Protein AF-A0A2N2M4U8-F1 (afdb_monomer_lite)

Structure (mmCIF, N/CA/C/O backbone):
data_AF-A0A2N2M4U8-F1
#
_entry.id   AF-A0A2N2M4U8-F1
#
loop_
_atom_site.group_PDB
_atom_site.id
_atom_site.type_symbol
_atom_site.label_atom_id
_atom_site.label_alt_id
_atom_site.label_comp_id
_atom_site.label_asym_id
_atom_site.label_entity_id
_atom_site.label_seq_id
_atom_site.pdbx_PDB_ins_code
_atom_site.Cartn_x
_atom_site.Cartn_y
_atom_site.Cartn_z
_atom_site.occupancy
_atom_site.B_iso_or_equiv
_atom_site.auth_seq_id
_atom_site.auth_comp_id
_atom_site.auth_asym_id
_atom_site.auth_atom_id
_atom_site.pdbx_PDB_model_num
ATOM 1 N N . MET A 1 1 ? 14.505 -8.638 -19.454 1.00 68.81 1 MET A N 1
ATOM 2 C CA . MET A 1 1 ? 15.747 -7.928 -19.877 1.00 68.81 1 MET A CA 1
ATOM 3 C C . MET A 1 1 ? 16.720 -8.904 -20.524 1.00 68.81 1 MET A C 1
ATOM 5 O O . MET A 1 1 ? 17.143 -8.667 -21.651 1.00 68.81 1 MET A O 1
ATOM 9 N N . ALA A 1 2 ? 17.065 -9.995 -19.831 1.00 63.47 2 ALA A N 1
ATOM 10 C CA . ALA A 1 2 ? 18.007 -11.000 -20.321 1.00 63.47 2 ALA A CA 1
ATOM 11 C C . ALA A 1 2 ? 17.565 -11.622 -21.657 1.00 63.47 2 ALA A C 1
ATOM 13 O O . ALA A 1 2 ? 18.385 -11.824 -22.544 1.00 63.47 2 ALA A O 1
ATOM 14 N N . GLU A 1 3 ? 16.266 -11.839 -21.835 1.00 70.75 3 GLU A N 1
ATOM 15 C CA . GLU A 1 3 ? 15.653 -12.439 -23.020 1.00 70.75 3 GLU A CA 1
ATOM 16 C C . GLU A 1 3 ? 15.778 -11.541 -24.259 1.00 70.75 3 GLU A C 1
ATOM 18 O O . GLU A 1 3 ? 16.061 -12.028 -25.350 1.00 70.75 3 GLU A O 1
ATOM 23 N N . THR A 1 4 ? 15.628 -10.222 -24.099 1.00 71.38 4 THR A N 1
ATOM 24 C CA . THR A 1 4 ? 15.749 -9.241 -25.192 1.00 71.38 4 THR A CA 1
ATOM 25 C C . THR A 1 4 ? 17.202 -9.065 -25.630 1.00 71.38 4 THR A C 1
ATOM 27 O O . THR A 1 4 ? 17.489 -9.072 -26.825 1.00 71.38 4 THR A O 1
ATOM 30 N N . ILE A 1 5 ? 18.133 -8.975 -24.673 1.00 74.06 5 ILE A N 1
ATOM 31 C CA . ILE A 1 5 ? 19.576 -8.934 -24.962 1.00 74.06 5 ILE A CA 1
ATOM 32 C C . ILE A 1 5 ? 20.006 -10.237 -25.647 1.00 74.06 5 ILE A C 1
ATOM 34 O O . ILE A 1 5 ? 20.725 -10.217 -26.646 1.00 74.06 5 ILE A O 1
ATOM 38 N N . TYR A 1 6 ? 19.514 -11.378 -25.164 1.00 66.06 6 TYR A N 1
ATOM 39 C CA . TYR A 1 6 ? 19.781 -12.678 -25.768 1.00 66.06 6 TYR A CA 1
ATOM 40 C C . TYR A 1 6 ? 19.227 -12.784 -27.196 1.00 66.06 6 TYR A C 1
ATOM 42 O O . TYR A 1 6 ? 19.934 -13.255 -28.086 1.00 66.06 6 TYR A O 1
ATOM 50 N N . ALA A 1 7 ? 18.017 -12.282 -27.454 1.00 67.69 7 ALA A N 1
ATOM 51 C CA . ALA A 1 7 ? 17.446 -12.226 -28.798 1.00 67.69 7 ALA A CA 1
ATOM 52 C C . ALA A 1 7 ? 18.305 -11.383 -29.760 1.00 67.69 7 ALA A C 1
ATOM 54 O O . ALA A 1 7 ? 18.603 -11.845 -30.860 1.00 67.69 7 ALA A O 1
ATOM 55 N N . LEU A 1 8 ? 18.788 -10.206 -29.339 1.00 70.69 8 LEU A N 1
ATOM 56 C CA . LEU A 1 8 ? 19.695 -9.368 -30.143 1.00 70.69 8 LEU A CA 1
ATOM 57 C C . LEU A 1 8 ? 21.024 -10.081 -30.451 1.00 70.69 8 LEU A C 1
ATOM 59 O O . LEU A 1 8 ? 21.507 -10.042 -31.586 1.00 70.69 8 LEU A O 1
ATOM 63 N N . ILE A 1 9 ? 21.583 -10.805 -29.474 1.00 69.31 9 ILE A N 1
ATOM 64 C CA . ILE A 1 9 ? 22.780 -11.639 -29.664 1.00 69.31 9 ILE A CA 1
ATOM 65 C C . ILE A 1 9 ? 22.515 -12.759 -30.682 1.00 69.31 9 ILE A C 1
ATOM 67 O O . ILE A 1 9 ? 23.351 -13.013 -31.555 1.00 69.31 9 ILE A O 1
ATOM 71 N N . LEU A 1 10 ? 21.360 -13.426 -30.600 1.00 66.88 10 LEU A N 1
ATOM 72 C CA . LEU A 1 10 ? 20.977 -14.495 -31.525 1.00 66.88 10 LEU A CA 1
ATOM 73 C C . LEU A 1 10 ? 20.722 -13.984 -32.946 1.00 66.88 10 LEU A C 1
ATOM 75 O O . LEU A 1 10 ? 21.123 -14.657 -33.896 1.00 66.88 10 LEU A O 1
ATOM 79 N N . MET A 1 11 ? 20.116 -12.805 -33.098 1.00 71.44 11 MET A N 1
ATOM 80 C CA . MET A 1 11 ? 19.903 -12.154 -34.394 1.00 71.44 11 MET A CA 1
ATOM 81 C C . MET A 1 11 ? 21.235 -11.809 -35.064 1.00 71.44 11 MET A C 1
ATOM 83 O O . MET A 1 11 ? 21.447 -12.166 -36.223 1.00 71.44 11 MET A O 1
ATOM 87 N N . ARG A 1 12 ? 22.184 -11.227 -34.315 1.00 72.88 12 ARG A N 1
ATOM 88 C CA . ARG A 1 12 ? 23.552 -10.984 -34.801 1.00 72.88 12 ARG A CA 1
ATOM 89 C C . ARG A 1 12 ? 24.241 -12.286 -35.228 1.00 72.88 12 ARG A C 1
ATOM 91 O O . ARG A 1 12 ? 24.867 -12.339 -36.284 1.00 72.88 12 ARG A O 1
ATOM 98 N N . ARG A 1 13 ? 24.094 -13.358 -34.438 1.00 63.53 13 ARG A N 1
ATOM 99 C CA . ARG A 1 13 ? 24.640 -14.691 -34.755 1.00 63.53 13 ARG A CA 1
ATOM 100 C C . ARG A 1 13 ? 24.009 -15.301 -36.012 1.00 63.53 13 ARG A C 1
ATOM 102 O O . ARG A 1 13 ? 24.722 -15.922 -36.791 1.00 63.53 13 ARG A O 1
ATOM 109 N N . HIS A 1 14 ? 22.703 -15.134 -36.217 1.00 67.50 14 HIS A N 1
ATOM 110 C CA . HIS A 1 14 ? 22.001 -15.649 -37.398 1.00 67.50 14 HIS A CA 1
ATOM 111 C C . HIS A 1 14 ? 22.446 -14.954 -38.683 1.00 67.50 14 HIS A C 1
ATOM 113 O O . HIS A 1 14 ? 22.693 -15.634 -39.673 1.00 67.50 14 HIS A O 1
ATOM 119 N N . ILE A 1 15 ? 22.624 -13.631 -38.650 1.00 66.25 15 ILE A N 1
ATOM 120 C CA . ILE A 1 15 ? 23.156 -12.872 -39.792 1.00 66.25 15 ILE A CA 1
ATOM 121 C C . ILE A 1 15 ? 24.558 -13.377 -40.168 1.00 66.25 15 ILE A C 1
ATOM 123 O O . ILE A 1 15 ? 24.870 -13.517 -41.346 1.00 66.25 15 ILE A O 1
ATOM 127 N N . TRP A 1 16 ? 25.381 -13.734 -39.178 1.00 59.97 16 TRP A N 1
ATOM 128 C CA . TRP A 1 16 ? 26.736 -14.248 -39.404 1.00 59.97 16 TRP A CA 1
ATOM 129 C C . TRP A 1 16 ? 26.791 -15.688 -39.952 1.00 59.97 16 TRP A C 1
ATOM 131 O O . TRP A 1 16 ? 27.705 -16.044 -40.696 1.00 59.97 16 TRP A O 1
ATOM 141 N N . LEU A 1 17 ? 25.822 -16.532 -39.584 1.00 60.50 17 LEU A N 1
ATOM 142 C CA . LEU A 1 17 ? 25.723 -17.922 -40.051 1.00 60.50 17 LEU A CA 1
ATOM 143 C C . LEU A 1 17 ? 25.016 -18.057 -41.408 1.00 60.50 17 LEU A C 1
ATOM 145 O O . LEU A 1 17 ? 24.904 -19.165 -41.931 1.00 60.50 17 LEU A O 1
ATOM 149 N N . TYR A 1 18 ? 24.531 -16.955 -41.979 1.00 66.62 18 TYR A N 1
ATOM 150 C CA . TYR A 1 18 ? 23.855 -16.969 -43.265 1.00 66.62 18 TYR A CA 1
ATOM 151 C C . TYR A 1 18 ? 24.861 -17.237 -44.397 1.00 66.62 18 TYR A C 1
ATOM 153 O O . TYR A 1 18 ? 25.817 -16.486 -44.592 1.00 66.62 18 TYR A O 1
ATOM 161 N N . ALA A 1 19 ? 24.655 -18.332 -45.134 1.00 50.38 19 ALA A N 1
ATOM 162 C CA . ALA A 1 19 ? 25.636 -18.885 -46.072 1.00 50.38 19 ALA A CA 1
ATOM 163 C C . ALA A 1 19 ? 26.060 -17.900 -47.179 1.00 50.38 19 ALA A C 1
ATOM 165 O O . ALA A 1 19 ? 27.235 -17.847 -47.537 1.00 50.38 19 ALA A O 1
ATOM 166 N N . GLU A 1 20 ? 25.141 -17.065 -47.672 1.00 57.03 20 GLU A N 1
ATOM 167 C CA . GLU A 1 20 ? 25.448 -16.051 -48.691 1.00 57.03 20 GLU A CA 1
ATOM 168 C C . GLU A 1 20 ? 26.346 -14.933 -48.147 1.00 57.03 20 GLU A C 1
ATOM 170 O O . GLU A 1 20 ? 27.158 -14.397 -48.892 1.00 57.03 20 GLU A O 1
ATOM 175 N N . PHE A 1 21 ? 26.276 -14.633 -46.844 1.00 59.78 21 PHE A N 1
ATOM 176 C CA . PHE A 1 21 ? 27.138 -13.643 -46.192 1.00 59.78 21 PHE A CA 1
ATOM 177 C C . PHE A 1 21 ? 28.582 -14.148 -46.067 1.00 59.78 21 PHE A C 1
ATOM 179 O O . PHE A 1 21 ? 29.531 -13.377 -46.191 1.00 59.78 21 PHE A O 1
ATOM 186 N N . GLN A 1 22 ? 28.763 -15.459 -45.872 1.00 58.88 22 GLN A N 1
ATOM 187 C CA . GLN A 1 22 ? 30.089 -16.081 -45.794 1.00 58.88 22 GLN A CA 1
ATOM 188 C C . GLN A 1 22 ? 30.787 -16.153 -47.159 1.00 58.88 22 GLN A C 1
ATOM 190 O O . GLN A 1 22 ? 32.010 -16.037 -47.228 1.00 58.88 22 GLN A O 1
ATOM 195 N N . LEU A 1 23 ? 30.021 -16.269 -48.250 1.00 62.94 23 LEU A N 1
ATOM 196 C CA . LEU A 1 23 ? 30.549 -16.287 -49.618 1.00 62.94 23 LEU A CA 1
ATOM 197 C C . LEU A 1 23 ? 31.170 -14.942 -50.038 1.00 62.94 23 LEU A C 1
ATOM 199 O O . LEU A 1 23 ? 32.120 -14.944 -50.818 1.00 62.94 23 LEU A O 1
ATOM 203 N N . ILE A 1 24 ? 30.724 -13.811 -49.474 1.00 62.75 24 ILE A N 1
ATOM 204 C CA . ILE A 1 24 ? 31.254 -12.459 -49.771 1.00 62.75 24 ILE A CA 1
ATOM 205 C C . ILE A 1 24 ? 32.747 -12.338 -49.406 1.00 62.75 24 ILE A C 1
ATOM 207 O O . ILE A 1 24 ? 33.488 -11.572 -50.014 1.00 62.75 24 ILE A O 1
ATOM 211 N N . PHE A 1 25 ? 33.232 -13.140 -48.455 1.00 60.25 25 PHE A N 1
ATOM 212 C CA . PHE A 1 25 ? 34.632 -13.111 -48.016 1.00 60.25 25 PHE A CA 1
ATOM 213 C C . PHE A 1 25 ? 35.589 -13.936 -48.892 1.00 60.25 25 PHE A C 1
ATOM 215 O O . PHE A 1 25 ? 36.784 -13.983 -48.601 1.00 60.25 25 PHE A O 1
ATOM 222 N N . SER A 1 26 ? 35.093 -14.590 -49.948 1.00 65.94 26 SER A N 1
ATOM 223 C CA . SER A 1 26 ? 35.896 -15.454 -50.829 1.00 65.94 26 SER A CA 1
ATOM 224 C C . SER A 1 26 ? 36.568 -14.717 -52.002 1.00 65.94 26 SER A C 1
ATOM 226 O O . SER A 1 26 ? 37.462 -15.277 -52.634 1.00 65.94 26 SER A O 1
ATOM 228 N N . SER A 1 27 ? 36.184 -13.462 -52.271 1.00 65.94 27 SER A N 1
ATOM 229 C CA . SER A 1 27 ? 36.712 -12.597 -53.339 1.00 65.94 27 SER A CA 1
ATOM 230 C C . SER A 1 27 ? 37.511 -11.420 -52.751 1.00 65.94 27 SER A C 1
ATOM 232 O O . SER A 1 27 ? 37.135 -10.829 -51.739 1.00 65.94 27 SER A O 1
ATOM 234 N N . GLU A 1 28 ? 38.643 -11.068 -53.369 1.00 57.34 28 GLU A N 1
ATOM 235 C CA . GLU A 1 28 ? 39.592 -10.078 -52.829 1.00 57.34 28 GLU A CA 1
ATOM 236 C C . GLU A 1 28 ? 39.129 -8.618 -53.001 1.00 57.34 28 GLU A C 1
ATOM 238 O O . GLU A 1 28 ? 39.462 -7.768 -52.173 1.00 57.34 28 GLU A O 1
ATOM 243 N N . ILE A 1 29 ? 38.302 -8.343 -54.020 1.00 58.47 29 ILE A N 1
ATOM 244 C CA . ILE A 1 29 ? 37.671 -7.034 -54.272 1.00 58.47 29 ILE A CA 1
ATOM 245 C C . ILE A 1 29 ? 36.527 -6.784 -53.274 1.00 58.47 29 ILE A C 1
ATOM 247 O O . ILE A 1 29 ? 36.380 -5.671 -52.769 1.00 58.47 29 ILE A O 1
ATOM 251 N N . ASP A 1 30 ? 35.776 -7.829 -52.916 1.00 63.72 30 ASP A N 1
ATOM 252 C CA . ASP A 1 30 ? 34.619 -7.727 -52.018 1.00 63.72 30 ASP A CA 1
ATOM 253 C C . ASP A 1 30 ? 35.008 -7.745 -50.534 1.00 63.72 30 ASP A C 1
ATOM 255 O O . ASP A 1 30 ? 34.253 -7.276 -49.683 1.00 63.72 30 ASP A O 1
ATOM 259 N N . ARG A 1 31 ? 36.218 -8.214 -50.197 1.00 64.50 31 ARG A N 1
ATOM 260 C CA . ARG A 1 31 ? 36.670 -8.387 -48.808 1.00 64.50 31 ARG A CA 1
ATOM 261 C C . ARG A 1 31 ? 36.653 -7.093 -47.991 1.00 64.50 31 ARG A C 1
ATOM 263 O O . ARG A 1 31 ? 36.218 -7.111 -46.843 1.00 64.50 31 ARG A O 1
ATOM 270 N N . GLN A 1 32 ? 37.106 -5.968 -48.547 1.00 68.56 32 GLN A N 1
ATOM 271 C CA . GLN A 1 32 ? 37.147 -4.701 -47.800 1.00 68.56 32 GLN A CA 1
ATOM 272 C C . GLN A 1 32 ? 35.738 -4.140 -47.553 1.00 68.56 32 GLN A C 1
ATOM 274 O O . GLN A 1 32 ? 35.446 -3.649 -46.463 1.00 68.56 32 GLN A O 1
ATOM 279 N N . GLN A 1 33 ? 34.850 -4.259 -48.541 1.00 68.50 33 GLN A N 1
ATOM 280 C CA . GLN A 1 33 ? 33.451 -3.847 -48.433 1.00 68.50 33 GLN A CA 1
ATOM 281 C C . GLN A 1 33 ? 32.656 -4.775 -47.498 1.00 68.50 33 GLN A C 1
ATOM 283 O O . GLN A 1 33 ? 31.811 -4.309 -46.731 1.00 68.50 33 GLN A O 1
ATOM 288 N N . ALA A 1 34 ? 32.974 -6.071 -47.496 1.00 65.69 34 ALA A N 1
ATOM 289 C CA . ALA A 1 34 ? 32.433 -7.053 -46.564 1.00 65.69 34 ALA A CA 1
ATOM 290 C C . ALA A 1 34 ? 32.861 -6.759 -45.121 1.00 65.69 34 ALA A C 1
ATOM 292 O O . ALA A 1 34 ? 32.031 -6.812 -44.216 1.00 65.69 34 ALA A O 1
ATOM 293 N N . LEU A 1 35 ? 34.127 -6.385 -44.903 1.00 65.44 35 LEU A N 1
ATOM 294 C CA . LEU A 1 35 ? 34.634 -5.973 -43.590 1.00 65.44 35 LEU A CA 1
ATOM 295 C C . LEU A 1 35 ? 33.985 -4.670 -43.097 1.00 65.44 35 LEU A C 1
ATOM 297 O O . LEU A 1 35 ? 33.615 -4.591 -41.928 1.00 65.44 35 LEU A O 1
ATOM 301 N N . ASP A 1 36 ? 33.796 -3.668 -43.962 1.00 68.19 36 ASP A N 1
ATOM 302 C CA . ASP A 1 36 ? 33.080 -2.432 -43.597 1.00 68.19 36 ASP A CA 1
ATOM 303 C C . ASP A 1 36 ? 31.613 -2.721 -43.238 1.00 68.19 36 ASP A C 1
ATOM 305 O O . ASP A 1 36 ? 31.117 -2.301 -42.192 1.00 68.19 36 ASP A O 1
ATOM 309 N N . THR A 1 37 ? 30.930 -3.532 -44.047 1.00 68.19 37 THR A N 1
ATOM 310 C CA . THR A 1 37 ? 29.541 -3.950 -43.791 1.00 68.19 37 THR A CA 1
ATOM 311 C C . THR A 1 37 ? 29.422 -4.754 -42.493 1.00 68.19 37 THR A C 1
ATOM 313 O O . THR A 1 37 ? 28.491 -4.543 -41.709 1.00 68.19 37 THR A O 1
ATOM 316 N N . LEU A 1 38 ? 30.387 -5.637 -42.220 1.00 64.69 38 LEU A N 1
ATOM 317 C CA . LEU A 1 38 ? 30.474 -6.402 -40.979 1.00 64.69 38 LEU A CA 1
ATOM 318 C C . LEU A 1 38 ? 30.632 -5.476 -39.770 1.00 64.69 38 LEU A C 1
ATOM 320 O O . LEU A 1 38 ? 29.865 -5.590 -38.815 1.00 64.69 38 LEU A O 1
ATOM 324 N N . ASN A 1 39 ? 31.573 -4.533 -39.826 1.00 64.25 39 ASN A N 1
ATOM 325 C CA . ASN A 1 39 ? 31.811 -3.581 -38.743 1.00 64.25 39 ASN A CA 1
ATOM 326 C C . ASN A 1 39 ? 30.578 -2.709 -38.470 1.00 64.25 39 ASN A C 1
ATOM 328 O O . ASN A 1 39 ? 30.199 -2.534 -37.313 1.00 64.25 39 ASN A O 1
ATOM 332 N N . ARG A 1 40 ? 29.895 -2.227 -39.517 1.00 69.56 40 ARG A N 1
ATOM 333 C CA . ARG A 1 40 ? 28.643 -1.461 -39.379 1.00 69.56 40 ARG A CA 1
ATOM 334 C C . ARG A 1 40 ? 27.520 -2.288 -38.760 1.00 69.56 40 ARG A C 1
ATOM 336 O O . ARG A 1 40 ? 26.765 -1.774 -37.941 1.00 69.56 40 ARG A O 1
ATOM 343 N N . THR A 1 41 ? 27.424 -3.567 -39.121 1.00 68.62 41 THR A N 1
ATOM 344 C CA . THR A 1 41 ? 26.413 -4.477 -38.566 1.00 68.62 41 THR A CA 1
ATOM 345 C C . THR A 1 41 ? 26.687 -4.766 -37.093 1.00 68.62 41 THR A C 1
ATOM 347 O O . THR A 1 41 ? 25.773 -4.678 -36.281 1.00 68.62 41 THR A O 1
ATOM 350 N N . ILE A 1 42 ? 27.938 -5.056 -36.720 1.00 66.12 42 ILE A N 1
ATOM 351 C CA . ILE A 1 42 ? 28.329 -5.243 -35.314 1.00 66.12 42 ILE A CA 1
ATOM 352 C C . ILE A 1 42 ? 27.967 -3.997 -34.503 1.00 66.12 42 ILE A C 1
ATOM 354 O O . ILE A 1 42 ? 27.263 -4.108 -33.501 1.00 66.12 42 ILE A O 1
ATOM 358 N N . LEU A 1 43 ? 28.352 -2.820 -35.002 1.00 65.50 43 LEU A N 1
ATOM 359 C CA . LEU A 1 43 ? 28.085 -1.546 -34.347 1.00 65.50 43 LEU A CA 1
ATOM 360 C C . LEU A 1 43 ? 26.579 -1.273 -34.177 1.00 65.50 43 LEU A C 1
ATOM 362 O O . LEU A 1 43 ? 26.159 -0.809 -33.122 1.00 65.50 43 LEU A O 1
ATOM 366 N N . LEU A 1 44 ? 25.751 -1.608 -35.174 1.00 69.12 44 LEU A N 1
ATOM 367 C CA . LEU A 1 44 ? 24.292 -1.481 -35.090 1.00 69.12 44 LEU A CA 1
ATOM 368 C C . LEU A 1 44 ? 23.702 -2.325 -33.948 1.00 69.12 44 LEU A C 1
ATOM 370 O O . LEU A 1 44 ? 22.858 -1.840 -33.198 1.00 69.12 44 LEU A O 1
ATOM 374 N N . PHE A 1 45 ? 24.139 -3.578 -33.800 1.00 69.31 45 PHE A N 1
ATOM 375 C CA . PHE A 1 45 ? 23.662 -4.456 -32.725 1.00 69.31 45 PHE A CA 1
ATOM 376 C C . PHE A 1 45 ? 24.211 -4.058 -31.351 1.00 69.31 45 PHE A C 1
ATOM 378 O O . PHE A 1 45 ? 23.505 -4.206 -30.348 1.00 69.31 45 PHE A O 1
ATOM 385 N N . ASP A 1 46 ? 25.435 -3.536 -31.294 1.00 65.94 46 ASP A N 1
ATOM 386 C CA . ASP A 1 46 ? 26.019 -3.014 -30.059 1.00 65.94 46 ASP A CA 1
ATOM 387 C C . ASP A 1 46 ? 25.259 -1.758 -29.589 1.00 65.94 46 ASP A C 1
ATOM 389 O O . ASP A 1 46 ? 24.899 -1.674 -28.412 1.00 65.94 46 ASP A O 1
ATOM 393 N N . TYR A 1 47 ? 24.892 -0.848 -30.505 1.00 72.12 47 TYR A N 1
ATOM 394 C CA . TYR A 1 47 ? 24.009 0.284 -30.197 1.00 72.12 47 TYR A CA 1
ATOM 395 C C . TYR A 1 47 ? 22.603 -0.158 -29.802 1.00 72.12 47 TYR A C 1
ATOM 397 O O . TYR A 1 47 ? 22.101 0.291 -28.778 1.00 72.12 47 TYR A O 1
ATOM 405 N N . ALA A 1 48 ? 21.990 -1.096 -30.528 1.00 70.25 48 ALA A N 1
ATOM 406 C CA . ALA A 1 48 ? 20.672 -1.613 -30.162 1.00 70.25 48 ALA A CA 1
ATOM 407 C C . ALA A 1 48 ? 20.669 -2.235 -28.754 1.00 70.25 48 ALA A C 1
ATOM 409 O O . ALA A 1 48 ? 19.725 -2.047 -27.990 1.00 70.25 48 ALA A O 1
ATOM 410 N N . THR A 1 49 ? 21.739 -2.944 -28.379 1.00 67.69 49 THR A N 1
ATOM 411 C CA . THR A 1 49 ? 21.888 -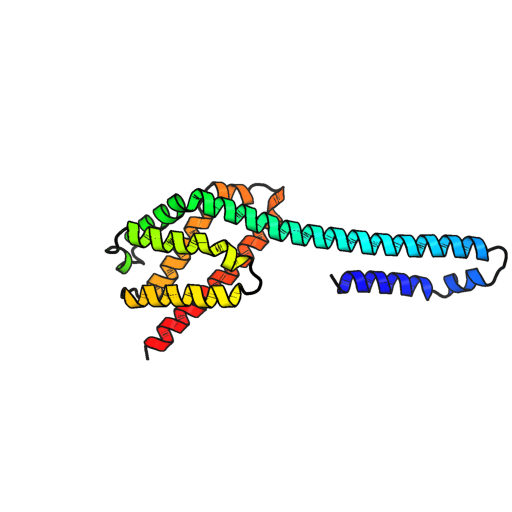3.515 -27.033 1.00 67.69 49 T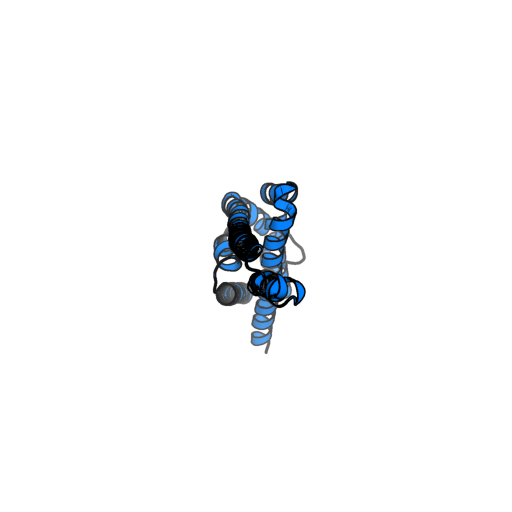HR A CA 1
ATOM 412 C C . THR A 1 49 ? 22.034 -2.419 -25.977 1.00 67.69 49 THR A C 1
ATOM 414 O O . THR A 1 49 ? 21.398 -2.496 -24.922 1.00 67.69 49 THR A O 1
ATOM 417 N N . TYR A 1 50 ? 22.841 -1.393 -26.254 1.00 72.44 50 TYR A N 1
ATOM 418 C CA . TYR A 1 50 ? 23.019 -0.233 -25.381 1.00 72.44 50 TYR A CA 1
ATOM 419 C C . TYR A 1 50 ? 21.707 0.540 -25.180 1.00 72.44 50 TYR A C 1
ATOM 421 O O . TYR A 1 50 ? 21.297 0.760 -24.040 1.00 72.44 50 TYR A O 1
ATOM 429 N N . ASP A 1 51 ? 21.005 0.869 -26.262 1.00 76.25 51 ASP A N 1
ATOM 430 C CA . ASP A 1 51 ? 19.759 1.638 -26.238 1.00 76.25 51 ASP A CA 1
ATOM 431 C C . ASP A 1 51 ? 18.634 0.877 -25.533 1.00 76.25 51 ASP A C 1
ATOM 433 O O . ASP A 1 51 ? 17.960 1.437 -24.670 1.00 76.25 51 ASP A O 1
ATOM 437 N N . VAL A 1 52 ? 18.471 -0.421 -25.812 1.00 73.69 52 VAL A N 1
ATOM 438 C CA . VAL A 1 52 ? 17.484 -1.266 -25.116 1.00 73.69 52 VAL A CA 1
ATOM 439 C C . VAL A 1 52 ? 17.807 -1.383 -23.627 1.00 73.69 52 VAL A C 1
ATOM 441 O O . VAL A 1 52 ? 16.900 -1.341 -22.795 1.00 73.69 52 VAL A O 1
ATOM 444 N N . THR A 1 53 ? 19.086 -1.509 -23.265 1.00 73.50 53 THR A N 1
ATOM 445 C CA . THR A 1 53 ? 19.504 -1.565 -21.856 1.00 73.50 53 THR A CA 1
ATOM 446 C C . THR A 1 53 ? 19.213 -0.243 -21.148 1.00 73.50 53 THR A C 1
ATOM 448 O O . THR A 1 53 ? 18.658 -0.252 -20.049 1.00 73.50 53 THR A O 1
ATOM 451 N N . ASN A 1 54 ? 19.529 0.885 -21.785 1.00 73.00 54 ASN A N 1
ATOM 452 C CA . ASN A 1 54 ? 19.248 2.214 -21.254 1.00 73.00 54 ASN A CA 1
ATOM 453 C C . ASN A 1 54 ? 17.752 2.466 -21.108 1.00 73.00 54 ASN A C 1
ATOM 455 O O . ASN A 1 54 ? 17.327 2.944 -20.060 1.00 73.00 54 ASN A O 1
ATOM 459 N N . GLU A 1 55 ? 16.950 2.117 -22.113 1.00 74.25 55 GLU A N 1
ATOM 460 C CA . GLU A 1 55 ? 15.505 2.313 -22.054 1.00 74.25 55 GLU A CA 1
ATOM 461 C C . GLU A 1 55 ? 14.879 1.425 -20.982 1.00 74.25 55 GLU A C 1
ATOM 463 O O . GLU A 1 55 ? 14.066 1.893 -20.195 1.00 74.25 55 GLU A O 1
ATOM 468 N N . TYR A 1 56 ? 15.320 0.174 -20.844 1.00 75.94 56 TYR A N 1
ATOM 469 C CA . TYR A 1 56 ? 14.842 -0.692 -19.770 1.00 75.94 56 TYR A CA 1
ATOM 470 C C . TYR A 1 56 ? 15.222 -0.158 -18.379 1.00 75.94 56 TYR A C 1
ATOM 472 O O . TYR A 1 56 ? 14.399 -0.150 -17.465 1.00 75.94 56 TYR A O 1
ATOM 480 N N . GLN A 1 57 ? 16.452 0.337 -18.205 1.00 70.19 57 GLN A N 1
ATOM 481 C CA . GLN A 1 57 ? 16.864 1.000 -16.964 1.00 70.19 57 GLN A CA 1
ATOM 482 C C . GLN A 1 57 ? 16.068 2.283 -16.707 1.00 70.19 57 GLN A C 1
ATOM 484 O O . GLN A 1 57 ? 15.731 2.571 -15.558 1.00 70.19 57 GLN A O 1
ATOM 489 N N . ARG A 1 58 ? 15.753 3.049 -17.756 1.00 73.88 58 ARG A N 1
ATOM 490 C CA . ARG A 1 58 ? 14.903 4.239 -17.682 1.00 73.88 58 ARG A CA 1
ATOM 491 C C . ARG A 1 58 ? 13.498 3.864 -17.230 1.00 73.88 58 ARG A C 1
ATOM 493 O O . ARG A 1 58 ? 12.996 4.492 -16.307 1.00 73.88 58 ARG A O 1
ATOM 500 N N . LEU A 1 59 ? 12.903 2.824 -17.811 1.00 67.44 59 LEU A N 1
ATOM 501 C CA . LEU A 1 59 ? 11.576 2.323 -17.453 1.00 67.44 59 LEU A CA 1
ATOM 502 C C . LEU A 1 59 ? 11.523 1.828 -16.002 1.00 67.44 59 LEU A C 1
ATOM 504 O O . LEU A 1 59 ? 10.604 2.203 -15.286 1.00 67.44 59 LEU A O 1
ATOM 508 N N . ILE A 1 60 ? 12.537 1.092 -15.526 1.00 68.25 60 ILE A N 1
ATOM 509 C CA . ILE A 1 60 ? 12.644 0.708 -14.103 1.00 68.25 60 ILE A CA 1
ATOM 510 C C . ILE A 1 60 ? 12.746 1.939 -13.198 1.00 68.25 60 ILE A C 1
ATOM 512 O O . ILE A 1 60 ? 12.092 2.013 -12.161 1.00 68.25 60 ILE A O 1
ATOM 516 N N . LYS A 1 61 ? 13.591 2.910 -13.560 1.00 64.44 61 LYS A N 1
ATOM 517 C CA . LYS A 1 61 ? 13.745 4.137 -12.769 1.00 64.44 61 LYS A CA 1
ATOM 518 C C . LYS A 1 61 ? 12.463 4.963 -12.748 1.00 64.44 61 LYS A C 1
ATOM 520 O O . LYS A 1 61 ? 12.161 5.540 -11.712 1.00 64.44 61 LYS A O 1
ATOM 525 N N . LEU A 1 62 ? 11.723 5.007 -13.854 1.00 60.19 62 LEU A N 1
ATOM 526 C CA . LEU A 1 62 ? 10.422 5.670 -13.950 1.00 60.19 62 LEU A CA 1
ATOM 527 C C . LEU A 1 62 ? 9.373 4.975 -13.079 1.00 60.19 62 LEU A C 1
ATOM 529 O O . LEU A 1 62 ? 8.704 5.646 -12.302 1.00 60.19 62 LEU A O 1
ATOM 533 N N . ASP A 1 63 ? 9.291 3.647 -13.147 1.00 59.94 63 ASP A N 1
ATOM 534 C CA . ASP A 1 63 ? 8.417 2.827 -12.299 1.00 59.94 63 ASP A CA 1
ATOM 535 C C . ASP A 1 63 ? 8.701 3.056 -10.798 1.00 59.94 63 ASP A C 1
ATOM 537 O O . ASP A 1 63 ? 7.789 3.257 -9.992 1.00 59.94 63 ASP A O 1
ATOM 541 N N . LEU A 1 64 ? 9.980 3.160 -10.421 1.00 61.91 64 LEU A N 1
ATOM 542 C CA . LEU A 1 64 ? 10.377 3.521 -9.062 1.00 61.91 64 LEU A CA 1
ATOM 543 C C . LEU A 1 64 ? 10.025 4.984 -8.714 1.00 61.91 64 LEU A C 1
ATOM 545 O O . LEU A 1 64 ? 9.449 5.233 -7.657 1.00 61.91 64 LEU A O 1
ATOM 549 N N . MET A 1 65 ? 10.328 5.950 -9.587 1.00 59.53 65 MET A N 1
ATOM 550 C CA . MET A 1 65 ? 10.082 7.387 -9.370 1.00 59.53 65 MET A CA 1
ATOM 551 C C . MET A 1 65 ? 8.600 7.759 -9.258 1.00 59.53 65 MET A C 1
ATOM 553 O O . MET A 1 65 ? 8.263 8.694 -8.535 1.00 59.53 65 MET A O 1
ATOM 557 N N . GLU A 1 66 ? 7.697 7.064 -9.942 1.00 58.25 66 GLU A N 1
ATOM 558 C CA . GLU A 1 66 ? 6.268 7.393 -9.878 1.00 58.25 66 GLU A CA 1
ATOM 559 C C . GLU A 1 66 ? 5.549 6.707 -8.716 1.00 58.25 66 GLU A C 1
ATOM 561 O O . GLU A 1 66 ? 4.663 7.320 -8.11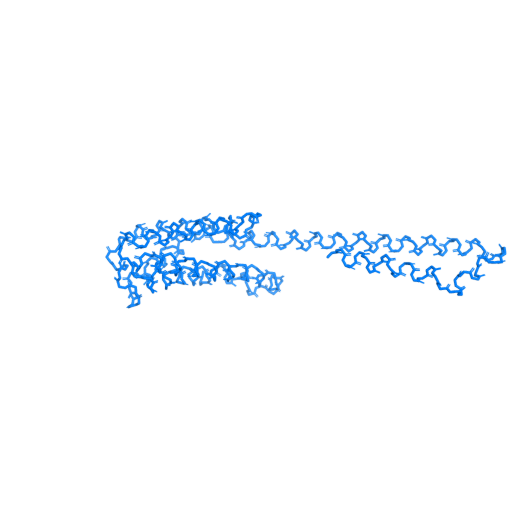5 1.00 58.25 66 GLU A O 1
ATOM 566 N N . SER A 1 67 ? 6.006 5.516 -8.301 1.00 59.47 67 SER A N 1
ATOM 567 C CA . SER A 1 67 ? 5.604 4.949 -7.007 1.00 59.47 67 SER A CA 1
ATOM 568 C C . SER A 1 67 ? 5.934 5.915 -5.861 1.00 59.47 67 SER A C 1
ATOM 570 O O . SER A 1 67 ? 5.124 6.102 -4.957 1.00 59.47 67 SER A O 1
ATOM 572 N N . ILE A 1 68 ? 7.069 6.621 -5.959 1.00 68.56 68 ILE A N 1
ATOM 573 C CA . ILE A 1 68 ? 7.464 7.695 -5.040 1.00 68.56 68 ILE A CA 1
ATOM 574 C C . ILE A 1 68 ? 6.477 8.867 -5.112 1.00 68.56 68 ILE A C 1
ATOM 576 O O . ILE A 1 68 ? 6.001 9.284 -4.067 1.00 68.56 68 ILE A O 1
ATOM 580 N N . LYS A 1 69 ? 6.087 9.342 -6.301 1.00 74.19 69 LYS A N 1
ATOM 581 C CA . LYS A 1 69 ? 5.169 10.489 -6.441 1.00 74.19 69 LYS A CA 1
ATOM 582 C C . LYS A 1 69 ? 3.779 10.236 -5.843 1.00 74.19 69 LYS A C 1
ATOM 584 O O . LYS A 1 69 ? 3.200 11.123 -5.221 1.00 74.19 69 LYS A O 1
ATOM 589 N N . LEU A 1 70 ? 3.235 9.033 -6.027 1.00 75.88 70 LEU A N 1
ATOM 590 C CA . LEU A 1 70 ? 1.964 8.636 -5.411 1.00 75.88 70 LEU A CA 1
ATOM 591 C C . LEU A 1 70 ? 2.081 8.606 -3.883 1.00 75.88 70 LEU A C 1
ATOM 593 O O . LEU A 1 70 ? 1.196 9.092 -3.181 1.00 75.88 70 LEU A O 1
ATOM 597 N N . LEU A 1 71 ? 3.189 8.068 -3.373 1.00 83.44 71 LEU A N 1
ATOM 598 C CA . LEU A 1 71 ? 3.487 8.068 -1.944 1.00 83.44 71 LEU A CA 1
ATOM 599 C C . LEU A 1 71 ? 3.659 9.486 -1.396 1.00 83.44 71 LEU A C 1
ATOM 601 O O . LEU A 1 71 ? 3.140 9.760 -0.320 1.00 83.44 71 LEU A O 1
ATOM 605 N N . ASP A 1 72 ? 4.286 10.392 -2.147 1.00 86.44 72 ASP A N 1
ATOM 606 C CA . ASP A 1 72 ? 4.464 11.793 -1.753 1.00 86.44 72 ASP A CA 1
ATOM 607 C C . ASP A 1 72 ? 3.104 12.484 -1.549 1.00 86.44 72 ASP A C 1
ATOM 609 O O . ASP A 1 72 ? 2.917 13.205 -0.570 1.00 86.44 72 ASP A O 1
ATOM 613 N N . VAL A 1 73 ? 2.122 12.219 -2.422 1.00 87.00 73 VAL A N 1
ATOM 614 C CA . VAL A 1 73 ? 0.750 12.737 -2.265 1.00 87.00 73 VAL A CA 1
ATOM 615 C C . VAL A 1 73 ? 0.084 12.175 -1.009 1.00 87.00 73 VAL A C 1
ATOM 617 O O . VAL A 1 73 ? -0.547 12.920 -0.256 1.00 87.00 73 VAL A O 1
ATOM 620 N N . VAL A 1 74 ? 0.229 10.874 -0.747 1.00 87.75 74 VAL A N 1
ATOM 621 C CA . VAL A 1 74 ? -0.338 10.253 0.460 1.00 87.75 74 VAL A CA 1
ATOM 622 C C . VAL A 1 74 ? 0.315 10.808 1.726 1.00 87.75 74 VAL A C 1
ATOM 624 O O . VAL A 1 74 ? -0.391 11.115 2.685 1.00 87.75 74 VAL A O 1
ATOM 627 N N . GLU A 1 75 ? 1.636 10.975 1.725 1.00 90.88 75 GLU A N 1
ATOM 628 C CA . GLU A 1 75 ? 2.415 11.531 2.835 1.00 90.88 75 GLU A CA 1
ATOM 629 C C . GLU A 1 75 ? 2.041 13.000 3.097 1.00 90.88 75 GLU A C 1
ATOM 631 O O . GLU A 1 75 ? 1.804 13.377 4.247 1.00 90.88 75 GLU A O 1
ATOM 636 N N . ALA A 1 76 ? 1.888 13.813 2.046 1.00 92.88 76 ALA A N 1
ATOM 637 C CA . ALA A 1 76 ? 1.479 15.215 2.154 1.00 92.88 76 ALA A CA 1
ATOM 638 C C . ALA A 1 76 ? 0.056 15.383 2.715 1.00 92.88 76 ALA A C 1
ATOM 640 O O . ALA A 1 76 ? -0.216 16.332 3.451 1.00 92.88 76 ALA A O 1
ATOM 641 N N . ASN A 1 77 ? -0.840 14.439 2.417 1.00 93.94 77 ASN A N 1
ATOM 642 C CA . ASN A 1 77 ? -2.256 14.505 2.785 1.00 93.94 77 ASN A CA 1
ATOM 643 C C . ASN A 1 77 ? -2.635 13.545 3.930 1.00 93.94 77 ASN A C 1
ATOM 645 O O . ASN A 1 77 ? -3.817 13.333 4.218 1.00 93.94 77 ASN A O 1
ATOM 649 N N . VAL A 1 78 ? -1.648 12.964 4.621 1.00 95.19 78 VAL A N 1
ATOM 650 C CA . VAL A 1 78 ? -1.855 11.839 5.547 1.00 95.19 78 VAL A CA 1
ATOM 651 C C . VAL A 1 78 ? -2.847 12.144 6.673 1.00 95.19 78 VAL A C 1
ATOM 653 O O . VAL A 1 78 ? -3.666 11.296 7.034 1.00 95.19 78 VAL A O 1
ATOM 656 N N . ALA A 1 79 ? -2.819 13.365 7.214 1.00 95.88 79 ALA A N 1
ATOM 657 C CA . ALA A 1 79 ? -3.699 13.779 8.304 1.00 95.88 79 ALA A CA 1
ATOM 658 C C . ALA A 1 79 ? -5.171 13.846 7.864 1.00 95.88 79 ALA A C 1
ATOM 660 O O . ALA A 1 79 ? -6.060 13.421 8.609 1.00 95.88 79 ALA A O 1
ATOM 661 N N . GLU A 1 80 ? -5.426 14.336 6.650 1.00 95.50 80 GLU A N 1
ATOM 662 C CA . GLU A 1 80 ? -6.767 14.402 6.073 1.00 95.50 80 GLU A CA 1
ATOM 663 C C . GLU A 1 80 ? -7.296 12.994 5.782 1.00 95.50 80 GLU A C 1
ATOM 665 O O . GLU A 1 80 ? -8.379 12.625 6.243 1.00 95.50 80 GLU A O 1
ATOM 670 N N . ILE A 1 81 ? -6.498 12.172 5.090 1.00 94.44 81 ILE A N 1
ATOM 671 C CA . ILE A 1 81 ? -6.861 10.797 4.730 1.00 94.44 81 ILE A CA 1
ATOM 672 C C . ILE A 1 81 ? -7.166 9.979 5.997 1.00 94.44 81 ILE A C 1
ATOM 674 O O . ILE A 1 81 ? -8.197 9.302 6.079 1.00 94.44 81 ILE A O 1
ATOM 678 N N . ALA A 1 82 ? -6.310 10.074 7.020 1.00 97.19 82 ALA A N 1
ATOM 679 C CA . ALA A 1 82 ? -6.509 9.410 8.305 1.00 97.19 82 ALA A CA 1
ATOM 680 C C . ALA A 1 82 ? -7.737 9.937 9.061 1.00 97.19 82 ALA A C 1
ATOM 682 O O . ALA A 1 82 ? -8.481 9.155 9.659 1.00 97.19 82 ALA A O 1
ATOM 683 N N . GLY A 1 83 ? -7.980 11.250 9.021 1.00 97.31 83 GLY A N 1
ATOM 684 C CA . GLY A 1 83 ? -9.149 11.880 9.628 1.00 97.31 83 GLY A CA 1
ATOM 685 C C . GLY A 1 83 ? -10.463 11.414 9.001 1.00 97.31 83 GLY A C 1
ATOM 686 O O . GLY A 1 83 ? -11.413 11.106 9.730 1.00 97.31 83 GLY A O 1
ATOM 687 N N . ASN A 1 84 ? -10.491 11.310 7.672 1.00 95.81 84 ASN A N 1
ATOM 688 C CA . ASN A 1 84 ? -11.628 10.817 6.899 1.00 95.81 84 ASN A CA 1
ATOM 689 C C . ASN A 1 84 ? -11.895 9.335 7.185 1.00 95.81 84 ASN A C 1
ATOM 691 O O . ASN A 1 84 ? -13.036 8.959 7.467 1.00 95.81 84 ASN A O 1
ATOM 695 N N . TRP A 1 85 ? -10.842 8.515 7.217 1.00 97.50 85 TRP A N 1
ATOM 696 C CA . TRP A 1 85 ? -10.938 7.110 7.608 1.00 97.50 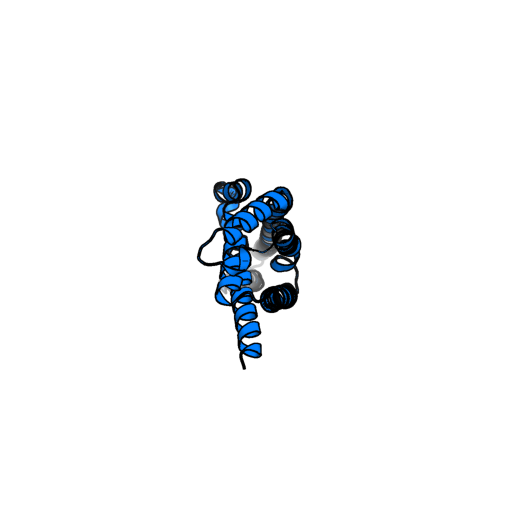85 TRP A CA 1
ATOM 697 C C . TRP A 1 85 ? -11.504 6.938 9.023 1.00 97.50 85 TRP A C 1
ATOM 699 O O . TRP A 1 85 ? -12.486 6.217 9.209 1.00 97.50 85 TRP A O 1
ATOM 709 N N . ALA A 1 86 ? -10.944 7.645 10.010 1.00 98.00 86 ALA A N 1
ATOM 710 C CA . ALA A 1 86 ? -11.373 7.548 11.404 1.00 98.00 86 ALA A CA 1
ATOM 711 C C . ALA A 1 86 ? -12.839 7.977 11.578 1.00 98.00 86 ALA A C 1
ATOM 713 O O . ALA A 1 86 ? -13.587 7.363 12.335 1.00 98.00 86 ALA A O 1
ATOM 714 N N . ALA A 1 87 ? -13.279 9.012 10.856 1.00 97.19 87 ALA A N 1
ATOM 715 C CA . ALA A 1 87 ? -14.678 9.429 10.854 1.00 97.19 87 ALA A CA 1
ATOM 716 C C . ALA A 1 87 ? -15.610 8.386 10.211 1.00 97.19 87 ALA A C 1
ATOM 718 O O . ALA A 1 87 ? -16.748 8.241 10.659 1.00 97.19 87 ALA A O 1
ATOM 719 N N . CYS A 1 88 ? -15.142 7.670 9.182 1.00 96.81 88 CYS A N 1
ATOM 720 C CA . CYS A 1 88 ? -15.915 6.650 8.480 1.00 96.81 88 CYS A CA 1
ATOM 721 C C . CYS A 1 88 ? -16.140 5.407 9.351 1.00 96.81 88 CYS A C 1
ATOM 723 O O . CYS A 1 88 ? -17.288 5.032 9.593 1.00 96.81 88 CYS A O 1
ATOM 725 N N . VAL A 1 89 ? -15.074 4.814 9.897 1.00 97.62 89 VAL A N 1
ATOM 726 C CA . VAL A 1 89 ? -15.181 3.580 10.700 1.00 97.62 89 VAL A CA 1
ATOM 727 C C . VAL A 1 89 ? -15.932 3.791 12.019 1.00 97.62 89 VAL A C 1
ATOM 729 O O . VAL A 1 89 ? -16.570 2.876 12.524 1.00 97.62 89 VAL A O 1
ATOM 732 N N . ARG A 1 90 ? -15.957 5.014 12.560 1.00 97.88 90 ARG A N 1
ATOM 733 C CA . ARG A 1 90 ? -16.757 5.335 13.756 1.00 97.88 90 ARG A CA 1
ATOM 734 C C . ARG A 1 90 ? -18.263 5.442 13.512 1.00 97.88 90 ARG A C 1
ATOM 736 O O . ARG A 1 90 ? -19.007 5.609 14.470 1.00 97.88 90 ARG A O 1
ATOM 743 N N . LYS A 1 91 ? -18.710 5.440 12.255 1.00 97.00 91 LYS A N 1
ATOM 744 C CA . LYS A 1 91 ? -20.126 5.616 11.888 1.00 97.00 91 LYS A CA 1
ATOM 745 C C . LYS A 1 91 ? -20.672 4.474 11.037 1.00 97.00 91 LYS A C 1
ATOM 747 O O . LYS A 1 91 ? -21.887 4.352 10.895 1.00 97.00 91 LYS A O 1
ATOM 752 N N . ASP A 1 92 ? -19.807 3.663 10.431 1.00 96.12 92 ASP A N 1
ATOM 753 C CA . ASP A 1 92 ? -20.229 2.568 9.565 1.00 96.12 92 ASP A CA 1
ATOM 754 C C . ASP A 1 92 ? -20.851 1.432 10.395 1.00 96.12 92 ASP A C 1
ATOM 756 O O . ASP A 1 92 ? -20.312 0.995 11.412 1.00 96.12 92 ASP A O 1
ATOM 760 N N . LYS A 1 93 ? -22.008 0.938 9.945 1.00 96.81 93 LYS A N 1
ATOM 761 C CA . LYS A 1 93 ? -22.740 -0.174 10.572 1.00 96.81 93 LY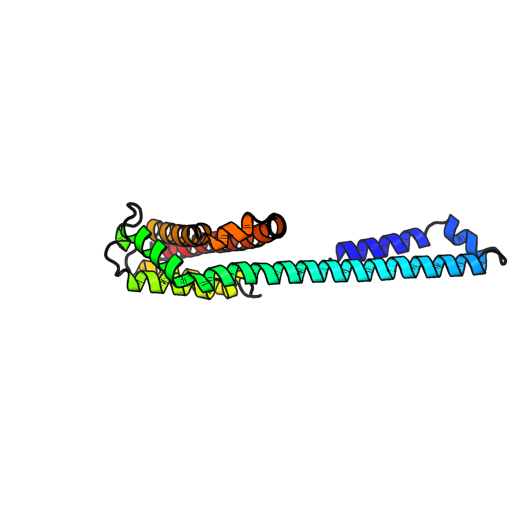S A CA 1
ATOM 762 C C . LYS A 1 93 ? -21.977 -1.505 10.546 1.00 96.81 93 LYS A C 1
ATOM 764 O O . LYS A 1 93 ? -22.382 -2.442 11.220 1.00 96.81 93 LYS A O 1
ATOM 769 N N . ARG A 1 94 ? -20.928 -1.607 9.723 1.00 96.06 94 ARG A N 1
ATOM 770 C CA . ARG A 1 94 ? -20.044 -2.777 9.595 1.00 96.06 94 ARG A CA 1
ATOM 771 C C . ARG A 1 94 ? -18.812 -2.691 10.494 1.00 96.06 94 ARG A C 1
ATOM 773 O O . ARG A 1 94 ? -17.960 -3.556 10.376 1.00 96.06 94 ARG A O 1
ATOM 780 N N . THR A 1 95 ? -18.674 -1.648 11.311 1.00 96.81 95 THR A N 1
ATOM 781 C CA . THR A 1 95 ? -17.516 -1.429 12.194 1.00 96.81 95 THR A CA 1
ATOM 782 C C . THR A 1 95 ? -17.970 -0.954 13.569 1.00 96.81 95 THR A C 1
ATOM 784 O O . THR A 1 95 ? -17.502 0.064 14.074 1.00 96.81 95 THR A O 1
ATOM 787 N N . VAL A 1 96 ? -18.939 -1.652 14.163 1.00 97.81 96 VAL A N 1
ATOM 788 C CA . VAL A 1 96 ? -19.573 -1.242 15.425 1.00 97.81 96 VAL A CA 1
ATOM 789 C C . VAL A 1 96 ? -18.547 -1.135 16.556 1.00 97.81 96 VAL A C 1
ATOM 791 O O . VAL A 1 96 ? -18.596 -0.186 17.335 1.00 97.81 96 VAL A O 1
ATOM 794 N N . HIS A 1 97 ? -17.548 -2.019 16.593 1.00 97.88 97 HIS A N 1
ATOM 795 C CA . HIS A 1 97 ? -16.521 -2.028 17.639 1.00 97.88 97 HIS A CA 1
ATOM 796 C C . HIS A 1 97 ? -15.538 -0.851 17.523 1.00 97.88 97 HIS A C 1
ATOM 798 O O . HIS A 1 97 ? -14.778 -0.579 18.451 1.00 97.88 97 HIS A O 1
ATOM 804 N N . TYR A 1 98 ? -15.561 -0.111 16.409 1.00 97.38 98 TYR A N 1
ATOM 805 C CA . TYR A 1 98 ? -14.758 1.098 16.233 1.00 97.38 98 TYR A CA 1
ATOM 806 C C . TYR A 1 98 ? -15.432 2.361 16.789 1.00 97.38 98 TYR A C 1
ATOM 808 O O . TYR A 1 98 ? -14.747 3.368 16.968 1.00 97.38 98 TYR A O 1
ATOM 816 N N . HIS A 1 99 ? -16.747 2.356 17.047 1.00 97.56 99 HIS A N 1
ATOM 817 C CA . HIS A 1 99 ? -17.523 3.572 17.361 1.00 97.56 99 HIS A CA 1
ATOM 818 C C . HIS A 1 99 ? -17.056 4.258 18.653 1.00 97.56 99 HIS A C 1
ATOM 820 O O . HIS A 1 99 ? -16.940 5.494 18.691 1.00 97.56 99 HIS A O 1
ATOM 826 N N . ASP A 1 100 ? -16.703 3.446 19.652 1.00 94.81 100 ASP A N 1
ATOM 827 C CA . ASP A 1 100 ? -16.264 3.877 20.984 1.00 94.81 100 ASP A CA 1
ATOM 828 C C . ASP A 1 100 ? -14.756 4.164 21.073 1.00 94.81 100 ASP A C 1
ATOM 830 O O . ASP A 1 100 ? -14.268 4.669 22.086 1.00 94.81 100 ASP A O 1
ATOM 834 N N . ILE A 1 101 ? -13.992 3.891 20.009 1.00 95.81 101 ILE A N 1
ATOM 835 C CA . ILE A 1 101 ? -12.559 4.188 19.983 1.00 95.81 101 ILE A CA 1
ATOM 836 C C . ILE A 1 101 ? -12.367 5.698 19.736 1.00 95.81 101 ILE A C 1
ATOM 838 O O . ILE A 1 101 ? -12.917 6.237 18.766 1.00 95.81 101 ILE A O 1
ATOM 842 N N . PRO A 1 102 ? -11.566 6.409 20.563 1.00 97.00 102 PRO A N 1
ATOM 843 C CA . PRO A 1 102 ? -11.276 7.825 20.350 1.00 97.00 102 PRO A CA 1
ATOM 844 C C . PRO A 1 102 ? -10.751 8.093 18.938 1.00 97.00 102 PRO A C 1
ATOM 846 O O . PRO A 1 102 ? -9.890 7.361 18.434 1.00 97.00 102 PRO A O 1
ATOM 849 N N . LYS A 1 103 ? -11.246 9.163 18.299 1.00 96.44 103 LYS A N 1
ATOM 850 C CA . LYS A 1 103 ? -10.901 9.490 16.904 1.00 96.44 103 LYS A CA 1
ATOM 851 C C . LYS A 1 103 ? -9.391 9.653 16.738 1.00 96.44 103 LYS A C 1
ATOM 853 O O . LYS A 1 103 ? -8.844 9.234 15.731 1.00 96.44 103 LYS A O 1
ATOM 858 N N . GLU A 1 104 ? -8.722 10.208 17.735 1.00 96.50 104 GLU A N 1
ATOM 859 C CA . GLU A 1 104 ? -7.292 10.505 17.756 1.00 96.50 104 GLU A CA 1
ATOM 860 C C . GLU A 1 104 ? -6.457 9.216 17.769 1.00 96.50 104 GLU A C 1
ATOM 862 O O . GLU A 1 104 ? -5.446 9.117 17.069 1.00 96.50 104 GLU A O 1
ATOM 867 N N . LYS A 1 105 ? -6.918 8.190 18.502 1.00 95.88 105 LYS A N 1
ATOM 868 C CA . LYS A 1 105 ? -6.283 6.862 18.535 1.00 95.88 105 LYS A CA 1
ATOM 869 C C . LYS A 1 105 ? -6.414 6.179 17.176 1.00 95.88 105 LYS A C 1
ATOM 871 O O . LYS A 1 105 ? -5.440 5.630 16.667 1.00 95.88 105 LYS A O 1
ATOM 876 N N . LEU A 1 106 ? -7.598 6.273 16.572 1.00 96.62 106 LEU A N 1
ATOM 877 C CA . LEU A 1 106 ? -7.844 5.780 15.220 1.00 96.62 106 LEU A CA 1
ATOM 878 C C . LEU A 1 106 ? -6.963 6.519 14.203 1.00 96.62 106 LEU A C 1
ATOM 880 O O . LEU A 1 106 ? -6.199 5.891 13.477 1.00 96.62 106 LEU A O 1
ATOM 884 N N . MET A 1 107 ? -6.993 7.849 14.182 1.00 97.44 107 MET A N 1
ATOM 885 C CA . MET A 1 107 ? -6.152 8.639 13.282 1.00 97.44 107 MET A CA 1
ATOM 886 C C . MET A 1 107 ? -4.673 8.260 13.407 1.00 97.44 107 MET A C 1
ATOM 888 O O . MET A 1 107 ? -4.028 8.050 12.388 1.00 97.44 107 MET A O 1
ATOM 892 N N . SER A 1 108 ? -4.159 8.071 14.626 1.00 96.50 108 SER A N 1
ATOM 893 C CA . SER A 1 108 ? -2.780 7.610 14.844 1.00 96.50 108 SER A CA 1
ATOM 894 C C . SER A 1 108 ? -2.498 6.245 14.202 1.00 96.50 108 SER A C 1
ATOM 896 O O . SER A 1 108 ? -1.443 6.055 13.599 1.00 96.50 108 SER A O 1
ATOM 898 N N . GLN A 1 109 ? -3.444 5.303 14.274 1.00 94.81 109 GLN A N 1
ATOM 899 C CA . GLN A 1 109 ? -3.326 3.995 13.620 1.00 94.81 109 GLN A CA 1
ATOM 900 C C . GLN A 1 109 ? -3.252 4.129 12.092 1.00 94.81 109 GLN A C 1
ATOM 902 O O . GLN A 1 109 ? -2.398 3.504 11.463 1.00 94.81 109 GLN A O 1
ATOM 907 N N . ALA A 1 110 ? -4.112 4.957 11.494 1.00 95.44 110 ALA A N 1
ATOM 908 C CA . ALA A 1 110 ? -4.111 5.189 10.050 1.00 95.44 110 ALA A CA 1
ATOM 909 C C . ALA A 1 110 ? -2.866 5.953 9.578 1.00 95.44 110 ALA A C 1
ATOM 911 O O . ALA A 1 110 ? -2.267 5.572 8.579 1.00 95.44 110 ALA A O 1
ATOM 912 N N . ILE A 1 111 ? -2.421 6.973 10.319 1.00 96.56 111 ILE A N 1
ATOM 913 C CA . ILE A 1 111 ? -1.169 7.692 10.035 1.00 96.56 111 ILE A CA 1
ATOM 914 C C . ILE A 1 111 ? 0.015 6.720 10.075 1.00 96.56 111 ILE A C 1
ATOM 916 O O . ILE A 1 111 ? 0.842 6.739 9.167 1.00 96.56 111 ILE A O 1
ATOM 920 N N . LYS A 1 112 ? 0.077 5.823 11.075 1.00 94.62 112 LYS A N 1
ATOM 921 C CA . LYS A 1 112 ? 1.115 4.782 11.128 1.00 94.62 112 LYS A CA 1
ATOM 922 C C . LYS A 1 112 ? 1.097 3.935 9.854 1.00 94.62 112 LYS A C 1
ATOM 924 O O . LYS A 1 112 ? 2.158 3.714 9.286 1.00 94.62 112 LYS A O 1
ATOM 929 N N . PHE A 1 113 ? -0.076 3.496 9.399 1.00 93.25 113 PHE A N 1
ATOM 930 C CA . PHE A 1 113 ? -0.216 2.733 8.157 1.00 93.25 113 PHE A CA 1
ATOM 931 C C . PHE A 1 113 ? 0.299 3.498 6.931 1.00 93.25 113 PHE A C 1
ATOM 933 O O . PHE A 1 113 ? 1.184 3.002 6.237 1.00 93.25 113 PHE A O 1
ATOM 940 N N . TYR A 1 114 ? -0.185 4.718 6.698 1.00 93.19 114 TYR A N 1
ATOM 941 C CA . TYR A 1 114 ? 0.204 5.502 5.525 1.00 93.19 114 TYR A CA 1
ATOM 942 C C . TYR A 1 114 ? 1.696 5.859 5.517 1.00 93.19 114 TYR A C 1
ATOM 944 O O . TYR A 1 114 ? 2.333 5.747 4.475 1.00 93.19 114 TYR A O 1
ATOM 952 N N . ASN A 1 115 ? 2.288 6.167 6.675 1.00 93.06 115 ASN A N 1
ATOM 953 C CA . ASN A 1 115 ? 3.722 6.457 6.782 1.00 93.06 115 ASN A CA 1
ATOM 954 C C . ASN A 1 115 ? 4.620 5.236 6.504 1.00 93.06 115 ASN A C 1
ATOM 956 O O . ASN A 1 115 ? 5.800 5.408 6.215 1.00 93.06 115 ASN A O 1
ATOM 960 N N . HIS A 1 116 ? 4.095 4.007 6.601 1.00 92.44 116 HIS A N 1
ATOM 961 C CA . HIS A 1 116 ? 4.844 2.793 6.252 1.00 92.44 116 HIS A CA 1
ATOM 962 C C . HIS A 1 116 ? 4.638 2.373 4.792 1.00 92.44 116 HIS A C 1
ATOM 964 O O . HIS A 1 116 ? 5.367 1.513 4.312 1.00 92.44 116 HIS A O 1
ATOM 970 N N . LEU A 1 117 ? 3.702 2.967 4.042 1.00 89.12 117 LEU A N 1
ATOM 971 C CA . LEU A 1 117 ? 3.404 2.520 2.674 1.00 89.12 117 LEU A CA 1
ATOM 972 C C . LEU A 1 117 ? 4.636 2.489 1.769 1.00 89.12 117 LEU A C 1
ATOM 974 O O . LEU A 1 117 ? 4.779 1.569 0.968 1.00 89.12 117 LEU A O 1
ATOM 978 N N . ARG A 1 118 ? 5.550 3.450 1.923 1.00 89.94 118 ARG A N 1
ATOM 979 C CA . ARG A 1 118 ? 6.793 3.484 1.152 1.00 89.94 118 ARG A CA 1
ATOM 980 C C . ARG A 1 118 ? 7.640 2.234 1.364 1.00 89.94 118 ARG A C 1
ATOM 982 O O . ARG A 1 118 ? 8.030 1.599 0.384 1.00 89.94 118 ARG A O 1
ATOM 989 N N . SER A 1 119 ? 7.864 1.840 2.617 1.00 90.06 119 SER A N 1
ATOM 990 C CA . SER A 1 119 ? 8.640 0.635 2.924 1.00 90.06 119 SER A CA 1
ATOM 991 C C . SER A 1 119 ? 7.916 -0.637 2.481 1.00 90.06 119 SER A C 1
ATOM 993 O O . SER A 1 119 ? 8.536 -1.552 1.943 1.00 90.06 119 SER A O 1
ATOM 995 N N . LEU A 1 120 ? 6.588 -0.659 2.614 1.00 89.44 120 LEU A N 1
ATOM 996 C CA . LEU A 1 120 ? 5.739 -1.791 2.236 1.00 89.44 120 LEU A CA 1
ATOM 997 C C . LEU A 1 120 ? 5.594 -1.999 0.719 1.00 89.44 120 LEU A C 1
ATOM 999 O O . LEU A 1 120 ? 5.174 -3.075 0.293 1.00 89.44 120 LEU A O 1
ATOM 1003 N N . LEU A 1 121 ? 5.902 -0.995 -0.108 1.00 82.06 121 LEU A N 1
ATOM 1004 C CA . LEU A 1 121 ? 5.726 -1.073 -1.565 1.00 82.06 121 LEU A CA 1
ATOM 1005 C C . LEU A 1 121 ? 7.042 -1.111 -2.344 1.00 82.06 121 LEU A C 1
ATOM 1007 O O . LEU A 1 121 ? 7.071 -1.678 -3.438 1.00 82.06 121 LEU A O 1
ATOM 1011 N N . VAL A 1 122 ? 8.107 -0.510 -1.809 1.00 82.69 122 VAL A N 1
ATOM 1012 C CA . VAL A 1 122 ? 9.324 -0.227 -2.583 1.00 82.69 122 VAL A CA 1
ATOM 1013 C C . VAL A 1 122 ? 10.524 -1.064 -2.146 1.00 82.69 122 VAL A C 1
ATOM 1015 O O . VAL A 1 122 ? 11.390 -1.364 -2.968 1.00 82.69 122 VAL A O 1
ATOM 1018 N N . GLU A 1 123 ? 10.606 -1.457 -0.876 1.00 84.31 123 GLU A N 1
ATOM 1019 C CA . GLU A 1 123 ? 11.826 -2.080 -0.363 1.00 84.31 123 GLU A CA 1
ATOM 1020 C C . GLU A 1 123 ? 12.023 -3.534 -0.848 1.00 84.31 123 GLU A C 1
ATOM 1022 O O . GLU A 1 123 ? 11.056 -4.234 -1.183 1.00 84.31 123 GLU A O 1
ATOM 1027 N N . PRO A 1 124 ? 13.278 -4.024 -0.922 1.00 80.38 124 PRO A N 1
ATOM 1028 C CA . PRO A 1 124 ? 13.560 -5.389 -1.369 1.00 80.38 124 PRO A CA 1
ATOM 1029 C C . PRO A 1 124 ? 12.883 -6.463 -0.506 1.00 80.38 124 PRO A C 1
ATOM 1031 O O . PRO A 1 124 ? 12.377 -7.442 -1.048 1.00 80.38 124 PRO A O 1
ATOM 1034 N N . ASP A 1 125 ? 12.823 -6.235 0.808 1.00 84.81 125 ASP A N 1
ATOM 1035 C CA . ASP A 1 125 ? 12.224 -7.081 1.853 1.00 84.81 125 ASP A CA 1
ATOM 1036 C C . ASP A 1 125 ? 10.777 -6.668 2.195 1.00 84.81 125 ASP A C 1
ATOM 1038 O O . ASP A 1 125 ? 10.274 -6.879 3.303 1.00 84.81 125 ASP A O 1
ATOM 1042 N N . ARG A 1 126 ? 10.084 -6.024 1.245 1.00 84.00 126 ARG A N 1
ATOM 1043 C CA . ARG A 1 126 ? 8.718 -5.514 1.443 1.00 84.00 126 ARG A CA 1
ATOM 1044 C C . ARG A 1 126 ? 7.714 -6.579 1.887 1.00 84.00 126 ARG A C 1
ATOM 1046 O O . ARG A 1 126 ? 6.752 -6.236 2.564 1.00 84.00 126 ARG A O 1
ATOM 1053 N N . PHE A 1 127 ? 7.902 -7.846 1.508 1.00 81.44 127 PHE A N 1
ATOM 1054 C CA . PHE A 1 127 ? 6.976 -8.924 1.868 1.00 81.44 127 PHE A CA 1
ATOM 1055 C C . PHE A 1 127 ? 7.101 -9.290 3.347 1.00 81.44 127 PHE A C 1
ATOM 1057 O O . PHE A 1 127 ? 6.091 -9.388 4.040 1.00 81.44 127 PHE A O 1
ATOM 1064 N N . GLU A 1 128 ? 8.329 -9.417 3.846 1.00 88.19 128 GLU A N 1
ATOM 1065 C CA . GLU A 1 128 ? 8.624 -9.644 5.258 1.00 88.19 128 GLU A CA 1
ATOM 1066 C C . GLU A 1 128 ? 8.123 -8.471 6.110 1.00 88.19 128 GLU A C 1
ATOM 1068 O O . GLU A 1 128 ? 7.443 -8.677 7.118 1.00 88.19 128 GLU A O 1
ATOM 1073 N N . LYS A 1 129 ? 8.373 -7.234 5.658 1.00 90.44 129 LYS A N 1
ATOM 1074 C CA . LYS A 1 129 ? 7.874 -6.016 6.316 1.00 90.44 129 LYS A CA 1
ATOM 1075 C C . LYS A 1 129 ? 6.354 -5.931 6.335 1.00 90.44 129 LYS A C 1
ATOM 1077 O O . LYS A 1 129 ? 5.782 -5.582 7.366 1.00 90.44 129 LYS A O 1
ATOM 1082 N N . ALA A 1 130 ? 5.695 -6.253 5.222 1.00 87.31 130 ALA A N 1
ATOM 1083 C CA . ALA A 1 130 ? 4.238 -6.289 5.150 1.00 87.31 130 ALA A CA 1
ATOM 1084 C C . ALA A 1 130 ? 3.671 -7.325 6.120 1.00 87.31 130 ALA A C 1
ATOM 1086 O O . ALA A 1 130 ? 2.784 -6.992 6.905 1.00 87.31 130 ALA A O 1
ATOM 1087 N N . HIS A 1 131 ? 4.233 -8.535 6.132 1.00 87.25 131 HIS A N 1
ATOM 1088 C CA . HIS A 1 131 ? 3.812 -9.593 7.042 1.00 87.25 131 HIS A CA 1
ATOM 1089 C C . HIS A 1 131 ? 3.907 -9.161 8.512 1.00 87.25 131 HIS A C 1
ATOM 1091 O O . HIS A 1 131 ? 2.936 -9.267 9.266 1.00 87.25 131 HIS A O 1
ATOM 1097 N N . GLU A 1 132 ? 5.051 -8.610 8.930 1.00 93.88 132 GLU A N 1
ATOM 1098 C CA . GLU A 1 132 ? 5.229 -8.126 10.300 1.00 93.88 132 GLU A CA 1
ATOM 1099 C C . GLU A 1 132 ? 4.259 -6.981 10.631 1.00 93.88 132 GLU A C 1
ATOM 1101 O O . GLU A 1 132 ? 3.594 -7.001 11.672 1.00 93.88 132 GLU A O 1
ATOM 1106 N N . PHE A 1 133 ? 4.128 -6.006 9.729 1.00 95.19 133 PHE A N 1
ATOM 1107 C CA . PHE A 1 133 ? 3.247 -4.859 9.915 1.00 95.19 133 PHE A CA 1
ATOM 1108 C C . PHE A 1 133 ? 1.779 -5.285 10.084 1.00 95.19 133 PHE A C 1
ATOM 1110 O O . PHE A 1 133 ? 1.104 -4.851 11.025 1.00 95.19 133 PHE A O 1
ATOM 1117 N N . PHE A 1 134 ? 1.270 -6.155 9.207 1.00 93.50 134 PHE A N 1
ATOM 1118 C CA . PHE A 1 134 ? -0.127 -6.591 9.255 1.00 93.50 134 PHE A CA 1
ATOM 1119 C C . PHE A 1 134 ? -0.407 -7.577 10.383 1.00 93.50 134 PHE A C 1
ATOM 1121 O O . PHE A 1 134 ? -1.505 -7.560 10.944 1.00 93.50 134 PHE A O 1
ATOM 1128 N N . ARG A 1 135 ? 0.595 -8.346 10.815 1.00 94.69 135 ARG A N 1
ATOM 1129 C CA . ARG A 1 135 ? 0.520 -9.109 12.062 1.00 94.69 135 ARG A CA 1
ATOM 1130 C C . ARG A 1 135 ? 0.343 -8.190 13.274 1.00 94.69 135 ARG A C 1
ATOM 1132 O O . ARG A 1 135 ? -0.549 -8.439 14.081 1.00 94.69 135 ARG A O 1
ATOM 1139 N N . GLN A 1 136 ? 1.124 -7.110 13.386 1.00 95.56 136 GLN A N 1
ATOM 1140 C CA . GLN A 1 136 ? 0.962 -6.119 14.464 1.00 95.56 136 GLN A CA 1
ATOM 1141 C C . GLN A 1 136 ? -0.407 -5.422 14.402 1.00 95.56 136 GLN A C 1
ATOM 1143 O O . GLN A 1 136 ? -1.024 -5.145 15.435 1.00 95.56 136 GLN A O 1
ATOM 1148 N N . TYR A 1 137 ? -0.903 -5.135 13.194 1.00 95.88 137 TYR A N 1
ATOM 1149 C CA . TYR A 1 137 ? -2.251 -4.599 12.993 1.00 95.88 137 TYR A CA 1
ATOM 1150 C C . TYR A 1 137 ? -3.325 -5.571 13.503 1.00 95.88 137 TYR A C 1
ATOM 1152 O O . TYR A 1 137 ? -4.211 -5.158 14.257 1.00 95.88 137 TYR A O 1
ATOM 1160 N N . ALA A 1 138 ? -3.230 -6.853 13.134 1.00 96.31 138 ALA A N 1
ATOM 1161 C CA . ALA A 1 138 ? -4.155 -7.897 13.568 1.00 96.31 138 ALA A CA 1
ATOM 1162 C C . ALA A 1 138 ? -4.138 -8.063 15.091 1.00 96.31 138 ALA A C 1
ATOM 1164 O O . ALA A 1 138 ? -5.193 -8.075 15.719 1.00 96.31 138 ALA A O 1
ATOM 1165 N N . GLU A 1 139 ? -2.946 -8.105 15.689 1.00 96.62 139 GLU A N 1
ATOM 1166 C CA . GLU A 1 139 ? -2.752 -8.176 17.137 1.00 96.62 139 GLU A CA 1
ATOM 1167 C C . GLU A 1 139 ? -3.365 -6.973 17.854 1.00 96.62 139 GLU A C 1
ATOM 1169 O O . GLU A 1 139 ? -4.077 -7.132 18.843 1.00 96.62 139 GLU A O 1
ATOM 1174 N N . THR A 1 140 ? -3.161 -5.767 17.322 1.00 95.00 140 THR A N 1
ATOM 1175 C CA . THR A 1 140 ? -3.779 -4.557 17.869 1.00 95.00 140 THR A CA 1
ATOM 1176 C C . THR A 1 140 ? -5.300 -4.661 17.820 1.00 95.00 140 THR A C 1
ATOM 1178 O O . THR A 1 140 ? -5.957 -4.395 18.823 1.00 95.00 140 THR A O 1
ATOM 1181 N N . CYS A 1 141 ? -5.881 -5.062 16.688 1.00 96.25 141 CYS A N 1
ATOM 1182 C CA . CYS A 1 141 ? -7.332 -5.201 16.564 1.00 96.25 141 CYS A CA 1
ATOM 1183 C C . CYS A 1 141 ? -7.880 -6.257 17.535 1.00 96.25 141 CYS A C 1
ATOM 1185 O O . CYS A 1 141 ? -8.835 -5.982 18.262 1.00 96.25 141 CYS A O 1
ATOM 1187 N N . TYR A 1 142 ? -7.221 -7.413 17.614 1.00 96.25 142 TYR A N 1
ATOM 1188 C CA . TYR A 1 142 ? -7.580 -8.506 18.513 1.00 96.25 142 TYR A CA 1
ATOM 1189 C C . TYR A 1 142 ? -7.559 -8.062 19.982 1.00 96.25 142 TYR A C 1
ATOM 1191 O O . TYR A 1 142 ? -8.540 -8.242 20.698 1.00 96.25 142 TYR A O 1
ATOM 1199 N N . ASN A 1 143 ? -6.495 -7.375 20.410 1.00 94.56 143 ASN A N 1
ATOM 1200 C CA . ASN A 1 143 ? -6.355 -6.859 21.776 1.00 94.56 143 ASN A CA 1
ATOM 1201 C C . ASN A 1 143 ? -7.376 -5.760 22.124 1.00 94.56 143 ASN A C 1
ATOM 1203 O O . ASN A 1 143 ? -7.638 -5.521 23.300 1.00 94.56 143 ASN A O 1
ATOM 1207 N N . ASN A 1 144 ? -7.959 -5.086 21.126 1.00 93.19 144 ASN A N 1
ATOM 1208 C CA . ASN A 1 144 ? -9.061 -4.137 21.321 1.00 93.19 144 ASN A CA 1
ATOM 1209 C C . ASN A 1 144 ? -10.450 -4.801 21.171 1.00 93.19 144 ASN A C 1
ATOM 1211 O O . ASN A 1 144 ? -11.442 -4.086 21.069 1.00 93.19 144 ASN A O 1
ATOM 1215 N N . ASN A 1 145 ? -10.541 -6.138 21.165 1.00 95.44 145 ASN A N 1
ATOM 1216 C CA . ASN A 1 145 ? -11.782 -6.907 20.975 1.00 95.44 145 ASN A CA 1
ATOM 1217 C C . ASN A 1 145 ? -12.518 -6.597 19.660 1.00 95.44 145 ASN A C 1
ATOM 1219 O O . ASN A 1 145 ? -13.740 -6.706 19.578 1.00 95.44 145 ASN A O 1
ATOM 1223 N N . ILE A 1 146 ? -11.783 -6.210 18.616 1.00 97.25 146 ILE A N 1
ATOM 1224 C CA . ILE A 1 146 ? -12.357 -5.973 17.292 1.00 97.25 146 ILE A CA 1
ATOM 1225 C C . ILE A 1 146 ? -12.460 -7.324 16.575 1.00 97.25 146 ILE A C 1
ATOM 1227 O O . ILE A 1 146 ? -11.435 -7.997 16.412 1.00 97.25 146 ILE A O 1
ATOM 1231 N N . PRO A 1 147 ? -13.650 -7.747 16.118 1.00 97.31 147 PRO A N 1
ATOM 1232 C CA . PRO A 1 147 ? -13.802 -9.016 15.419 1.00 97.31 147 PRO A CA 1
ATOM 1233 C C . PRO A 1 147 ? -13.163 -8.967 14.023 1.00 97.31 147 PRO A C 1
ATOM 1235 O O . PRO A 1 147 ? -13.108 -7.919 13.378 1.00 97.31 147 PRO A O 1
ATOM 1238 N N . LEU A 1 148 ? -12.721 -10.130 13.531 1.00 96.25 148 LEU A N 1
ATOM 1239 C CA . LEU A 1 148 ? -11.984 -10.279 12.266 1.00 96.25 148 LEU A CA 1
ATOM 1240 C C . LEU A 1 148 ? -12.631 -9.548 11.077 1.00 96.25 148 LEU A C 1
ATOM 1242 O O . LEU A 1 148 ? -11.960 -8.871 10.304 1.00 96.25 148 LEU A O 1
ATOM 1246 N N . HIS A 1 149 ? -13.945 -9.691 10.908 1.00 94.62 149 HIS A N 1
ATOM 1247 C CA . HIS A 1 149 ? -14.634 -9.093 9.766 1.00 94.62 149 HIS A CA 1
ATOM 1248 C C . HIS A 1 149 ? -14.602 -7.556 9.811 1.00 94.62 149 HIS A C 1
ATOM 1250 O O . HIS A 1 149 ? -14.508 -6.923 8.761 1.00 94.62 149 HIS A O 1
ATOM 1256 N N . GLU A 1 150 ? -14.626 -6.956 11.006 1.00 97.62 150 GLU A N 1
ATOM 1257 C CA . GLU A 1 150 ? -14.513 -5.506 11.167 1.00 97.62 150 GLU A CA 1
ATOM 1258 C C . GLU A 1 150 ? -13.079 -5.023 10.953 1.00 97.62 150 GLU A C 1
ATOM 1260 O O . GLU A 1 150 ? -12.894 -3.978 10.333 1.00 97.62 150 GLU A O 1
ATOM 1265 N N . SER A 1 151 ? -12.065 -5.777 11.395 1.00 95.50 151 SER A N 1
ATOM 1266 C CA . SER A 1 151 ? -10.660 -5.406 11.177 1.00 95.50 151 SER A CA 1
ATOM 1267 C C . SER A 1 151 ? -10.284 -5.450 9.692 1.00 95.50 151 SER A C 1
ATOM 1269 O O . SER A 1 151 ? -9.728 -4.488 9.159 1.00 95.50 151 SER A O 1
ATOM 1271 N N . VAL A 1 152 ? -10.687 -6.500 8.971 1.00 90.50 152 VAL A N 1
ATOM 1272 C CA . VAL A 1 152 ? -10.507 -6.591 7.511 1.00 90.50 152 VAL A CA 1
ATOM 1273 C C . VAL A 1 152 ? -11.285 -5.493 6.783 1.00 90.50 152 VAL A C 1
ATOM 1275 O O . VAL A 1 152 ? -10.778 -4.877 5.840 1.00 90.50 152 VAL A O 1
ATOM 1278 N N . TYR A 1 153 ? -12.519 -5.209 7.207 1.00 89.12 153 TYR A N 1
ATOM 1279 C CA . TYR A 1 153 ? -13.304 -4.141 6.599 1.00 89.12 153 TYR A CA 1
ATOM 1280 C C . TYR A 1 153 ? -12.670 -2.762 6.847 1.00 89.12 153 TYR A C 1
ATOM 1282 O O . TYR A 1 153 ? -12.533 -1.975 5.911 1.00 89.12 153 TYR A O 1
ATOM 1290 N N . ALA A 1 154 ? -12.202 -2.478 8.063 1.00 92.56 154 ALA A N 1
ATOM 1291 C CA . ALA A 1 154 ? -11.540 -1.221 8.398 1.00 92.56 154 ALA A CA 1
ATOM 1292 C C . ALA A 1 154 ? -10.241 -1.006 7.603 1.00 92.56 154 ALA A C 1
ATOM 1294 O O . ALA A 1 154 ? -9.987 0.120 7.164 1.00 92.56 154 ALA A O 1
ATOM 1295 N N . LEU A 1 155 ? -9.457 -2.064 7.355 1.00 90.62 155 LEU A N 1
ATOM 1296 C CA . LEU A 1 155 ? -8.289 -2.014 6.467 1.00 90.62 155 LEU A CA 1
ATOM 1297 C C . LEU A 1 155 ? -8.689 -1.681 5.018 1.00 90.62 155 LEU A C 1
ATOM 1299 O O . LEU A 1 155 ? -8.106 -0.793 4.395 1.00 90.62 155 LEU A O 1
ATOM 1303 N N . ASN A 1 156 ? -9.740 -2.319 4.496 1.00 83.62 156 ASN A N 1
ATOM 1304 C CA . ASN A 1 156 ? -10.278 -1.997 3.171 1.00 83.62 156 ASN A CA 1
ATOM 1305 C C . ASN A 1 156 ? -10.751 -0.537 3.067 1.00 83.62 156 ASN A C 1
ATOM 1307 O O . ASN A 1 156 ? -10.601 0.099 2.019 1.00 83.62 156 ASN A O 1
ATOM 1311 N N . VAL A 1 157 ? -11.293 0.016 4.154 1.00 85.88 157 VAL A N 1
ATOM 1312 C CA . VAL A 1 157 ? -11.681 1.430 4.231 1.00 85.88 157 VAL A CA 1
ATOM 1313 C C . VAL A 1 157 ? -10.449 2.347 4.243 1.00 85.88 157 VAL A C 1
ATOM 1315 O O . VAL A 1 157 ? -10.516 3.407 3.625 1.00 85.88 157 VAL A O 1
ATOM 1318 N N . MET A 1 158 ? -9.309 1.954 4.838 1.00 89.69 158 MET A N 1
ATOM 1319 C CA . MET A 1 158 ? -8.049 2.719 4.709 1.00 89.69 158 MET A CA 1
ATOM 1320 C C . MET A 1 158 ? -7.633 2.819 3.238 1.00 89.69 158 MET A C 1
ATOM 1322 O O . MET A 1 158 ? -7.487 3.917 2.702 1.00 89.69 158 MET A O 1
ATOM 1326 N N . ARG A 1 159 ? -7.566 1.677 2.539 1.00 85.81 159 ARG A N 1
ATOM 1327 C CA . ARG A 1 159 ? -7.272 1.639 1.096 1.00 85.81 159 ARG A CA 1
ATOM 1328 C C . ARG A 1 159 ? -8.209 2.552 0.298 1.00 85.81 159 ARG A C 1
ATOM 1330 O O . ARG A 1 159 ? -7.763 3.281 -0.584 1.00 85.81 159 ARG A O 1
ATOM 1337 N N . ARG A 1 160 ? -9.510 2.535 0.612 1.00 81.44 160 ARG A N 1
ATOM 1338 C CA . ARG A 1 160 ? -10.513 3.375 -0.058 1.00 81.44 160 ARG A CA 1
ATOM 1339 C C . ARG A 1 160 ? -10.267 4.868 0.166 1.00 81.44 160 ARG A C 1
ATOM 1341 O O . ARG A 1 160 ? -10.419 5.634 -0.776 1.00 81.44 160 ARG A O 1
ATOM 1348 N N . HIS A 1 161 ? -9.920 5.292 1.379 1.00 84.19 161 HIS A N 1
ATOM 1349 C CA . HIS A 1 161 ? -9.687 6.711 1.657 1.00 84.19 161 HIS A CA 1
ATOM 1350 C C . HIS A 1 161 ? -8.417 7.247 1.005 1.00 84.19 161 HIS A C 1
ATOM 1352 O O . HIS A 1 161 ? -8.419 8.397 0.583 1.00 84.19 161 HIS A O 1
ATOM 1358 N N . MET A 1 162 ? -7.389 6.412 0.850 1.00 82.69 162 MET A N 1
ATOM 1359 C CA . MET A 1 162 ? -6.235 6.746 0.016 1.00 82.69 162 MET A CA 1
ATOM 1360 C C . MET A 1 162 ? -6.652 6.990 -1.444 1.00 82.69 162 MET A C 1
ATOM 1362 O O . MET A 1 162 ? -6.307 8.017 -2.012 1.00 82.69 162 MET A O 1
ATOM 1366 N N . TRP A 1 163 ? -7.467 6.098 -2.024 1.00 76.44 163 TRP A N 1
ATOM 1367 C CA . TRP A 1 163 ? -7.963 6.228 -3.405 1.00 76.44 163 TRP A CA 1
ATOM 1368 C C . TRP A 1 163 ? -8.901 7.427 -3.635 1.00 76.44 163 TRP A C 1
ATOM 1370 O O . TRP A 1 163 ? -8.977 7.966 -4.736 1.00 76.44 163 TRP A O 1
ATOM 1380 N N . LEU A 1 164 ? -9.684 7.813 -2.626 1.00 74.12 164 LEU A N 1
ATOM 1381 C CA . LEU A 1 164 ? -10.654 8.907 -2.738 1.00 74.12 164 LEU A CA 1
ATOM 1382 C C . LEU A 1 164 ? -10.036 10.301 -2.584 1.00 74.12 164 LEU A C 1
ATOM 1384 O O . LEU A 1 164 ? -10.754 11.283 -2.762 1.00 74.12 164 LEU A O 1
ATOM 1388 N N . GLN A 1 165 ? -8.757 10.405 -2.224 1.00 83.38 165 GLN A N 1
ATOM 1389 C CA . GLN A 1 165 ? -8.098 11.698 -2.088 1.00 83.38 165 GLN A CA 1
ATOM 1390 C C . GLN A 1 165 ? -7.914 12.340 -3.478 1.00 83.38 165 GLN A C 1
ATOM 1392 O O . GLN A 1 165 ? -7.565 11.662 -4.443 1.00 83.38 165 GLN A O 1
ATOM 1397 N N . ALA A 1 166 ? -8.215 13.636 -3.597 1.00 72.62 166 ALA A N 1
ATOM 1398 C CA . ALA A 1 166 ? -8.350 14.308 -4.893 1.00 72.62 166 ALA A CA 1
ATOM 1399 C C . ALA A 1 166 ? -7.037 14.351 -5.694 1.00 72.62 166 ALA A C 1
ATOM 1401 O O . ALA A 1 166 ? -7.019 13.963 -6.858 1.00 72.62 166 ALA A O 1
ATOM 1402 N N . GLU A 1 167 ? -5.927 14.725 -5.056 1.00 76.56 167 GLU A N 1
ATOM 1403 C CA . GLU A 1 167 ? -4.609 14.767 -5.707 1.00 76.56 167 GLU A CA 1
ATOM 1404 C C . GLU A 1 167 ? -4.138 13.369 -6.138 1.00 76.56 167 GLU A C 1
ATOM 1406 O O . GLU A 1 167 ? -3.461 13.217 -7.154 1.00 76.56 167 GLU A O 1
ATOM 1411 N N . PHE A 1 168 ? -4.540 12.328 -5.403 1.00 74.50 168 PHE A N 1
ATOM 1412 C CA . PHE A 1 168 ? -4.301 10.941 -5.773 1.00 74.50 168 PHE A CA 1
ATOM 1413 C C . PHE A 1 168 ? -5.047 10.604 -7.065 1.00 74.50 168 PHE A C 1
ATOM 1415 O O . PHE A 1 168 ? -4.459 10.014 -7.966 1.00 74.50 168 PHE A O 1
ATOM 1422 N N . GLN A 1 169 ? -6.315 11.007 -7.195 1.00 72.69 169 GLN A N 1
ATOM 1423 C CA . GLN A 1 169 ? -7.112 10.792 -8.410 1.00 72.69 169 GLN A CA 1
ATOM 1424 C C . GLN A 1 169 ? -6.585 11.588 -9.608 1.00 72.69 169 GLN A C 1
ATOM 1426 O O . GLN A 1 169 ? -6.572 11.066 -10.726 1.00 72.69 169 GLN A O 1
ATOM 1431 N N . ASP A 1 170 ? -6.079 12.799 -9.381 1.00 77.81 170 ASP A N 1
ATOM 1432 C CA . ASP A 1 170 ? -5.501 13.641 -10.430 1.00 77.81 170 ASP A CA 1
ATOM 1433 C C . ASP A 1 170 ? -4.277 12.991 -11.097 1.00 77.81 170 ASP A C 1
ATOM 1435 O O . ASP A 1 170 ? -4.054 13.176 -12.297 1.00 77.81 170 ASP A O 1
ATOM 1439 N N . ILE A 1 171 ? -3.508 12.162 -10.374 1.00 70.94 171 ILE A N 1
ATOM 1440 C CA . ILE A 1 171 ? -2.413 11.372 -10.968 1.00 70.94 171 ILE A CA 1
ATOM 1441 C C . ILE A 1 171 ? -2.947 10.423 -12.055 1.00 70.94 171 ILE A C 1
ATOM 1443 O O . ILE A 1 171 ? -2.317 10.290 -13.101 1.00 70.94 171 ILE A O 1
ATOM 1447 N N . PHE A 1 172 ? -4.115 9.806 -11.849 1.00 63.09 172 PHE A N 1
ATOM 1448 C CA . PHE A 1 172 ? -4.697 8.830 -12.785 1.00 63.09 172 PHE A CA 1
ATOM 1449 C C . PHE A 1 172 ? -5.396 9.475 -13.979 1.00 63.09 172 PHE A C 1
ATOM 1451 O O . PHE A 1 172 ? -5.415 8.898 -15.065 1.00 63.09 172 PHE A O 1
ATOM 1458 N N . ILE A 1 173 ? -5.976 10.662 -13.793 1.00 66.25 173 ILE A N 1
ATOM 1459 C CA . ILE A 1 173 ? -6.684 11.385 -14.860 1.00 66.25 173 ILE A CA 1
ATOM 1460 C C . ILE A 1 173 ? -5.694 11.912 -15.914 1.00 66.25 173 ILE A C 1
ATOM 1462 O O . ILE A 1 173 ? -6.034 12.039 -17.093 1.00 66.25 173 ILE A O 1
ATOM 1466 N N . ASN A 1 174 ? -4.444 12.169 -15.526 1.00 66.56 174 ASN A N 1
ATOM 1467 C CA . ASN A 1 174 ? -3.403 12.617 -16.443 1.00 66.56 174 ASN A CA 1
ATOM 1468 C C . ASN A 1 174 ? -2.891 11.462 -17.332 1.00 66.56 174 ASN A C 1
ATOM 1470 O O . ASN A 1 174 ? -2.147 10.591 -16.888 1.00 66.56 174 ASN A O 1
ATOM 1474 N N . ALA A 1 175 ? -3.238 11.497 -18.627 1.00 47.47 175 ALA A N 1
ATOM 1475 C CA . ALA A 1 175 ? -2.965 10.436 -19.609 1.00 47.47 175 ALA A CA 1
ATOM 1476 C C . ALA A 1 175 ? -1.486 10.009 -19.730 1.00 47.47 175 ALA A C 1
ATOM 1478 O O 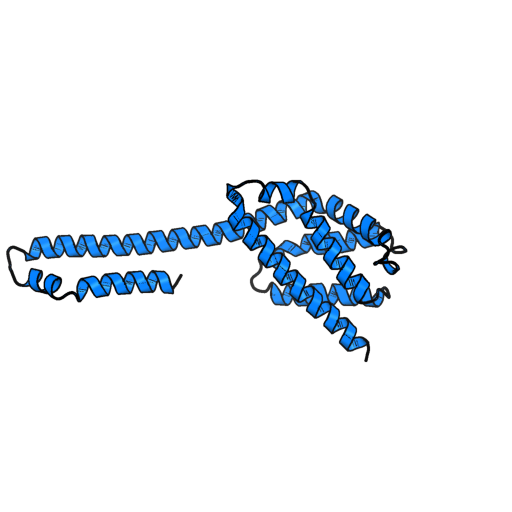. ALA A 1 175 ? -1.213 8.859 -20.070 1.00 47.47 175 ALA A O 1
ATOM 1479 N N . LEU A 1 176 ? -0.535 10.903 -19.428 1.00 52.69 176 LEU A N 1
ATOM 1480 C CA . LEU A 1 176 ? 0.901 10.600 -19.468 1.00 52.69 176 LEU A CA 1
ATOM 1481 C C . LEU A 1 176 ? 1.344 9.643 -18.345 1.00 52.69 176 LEU A C 1
ATOM 1483 O O . LEU A 1 176 ? 2.322 8.936 -18.539 1.00 52.69 176 LEU A O 1
ATOM 1487 N N . ALA A 1 177 ? 0.610 9.580 -17.228 1.00 55.84 177 ALA A N 1
ATOM 1488 C CA . ALA A 1 177 ? 0.912 8.730 -16.071 1.00 55.84 177 ALA A CA 1
ATOM 1489 C C . ALA A 1 177 ? 0.051 7.447 -16.018 1.00 55.84 177 ALA A C 1
ATOM 1491 O O . ALA A 1 177 ? 0.175 6.640 -15.099 1.00 55.84 177 ALA A O 1
ATOM 1492 N N . HIS A 1 178 ? -0.851 7.227 -16.985 1.00 57.50 178 HIS A N 1
ATOM 1493 C CA . HIS A 1 178 ? -1.929 6.242 -16.832 1.00 57.50 178 HIS A CA 1
ATOM 1494 C C . HIS A 1 178 ? -1.449 4.777 -16.813 1.00 57.50 178 HIS A C 1
ATOM 1496 O O . HIS A 1 178 ? -1.948 3.996 -16.006 1.00 57.50 178 HIS A O 1
ATOM 1502 N N . HIS A 1 179 ? -0.502 4.366 -17.667 1.00 56.12 179 HIS A N 1
ATOM 1503 C CA . HIS A 1 179 ? 0.021 2.984 -17.629 1.00 56.12 179 HIS A CA 1
ATOM 1504 C C . HIS A 1 179 ? 0.853 2.715 -16.363 1.00 56.12 179 HIS A C 1
ATOM 1506 O O . HIS A 1 179 ? 0.844 1.609 -15.842 1.00 56.12 179 HIS A O 1
ATOM 1512 N N . GLN A 1 180 ? 1.528 3.734 -15.840 1.00 59.78 180 GLN A N 1
ATOM 1513 C CA . GLN A 1 180 ? 2.474 3.628 -14.726 1.00 59.78 180 GLN A CA 1
ATOM 1514 C C . GLN A 1 180 ? 1.775 3.718 -13.359 1.00 59.78 180 GLN A C 1
ATOM 1516 O O . GLN A 1 180 ? 2.139 3.034 -12.400 1.00 59.78 180 GLN A O 1
ATOM 1521 N N . ALA A 1 181 ? 0.686 4.485 -13.276 1.00 62.25 181 ALA A N 1
ATOM 1522 C CA . ALA A 1 181 ? -0.176 4.530 -12.102 1.00 62.25 181 ALA A CA 1
ATOM 1523 C C . ALA A 1 181 ? -0.891 3.179 -11.864 1.00 62.25 181 ALA A C 1
ATOM 1525 O O . ALA A 1 181 ? -1.156 2.804 -10.719 1.00 62.25 181 ALA A O 1
ATOM 1526 N N . VAL A 1 182 ? -1.142 2.406 -12.931 1.00 64.25 182 VAL A N 1
ATOM 1527 C CA . VAL A 1 182 ? -1.689 1.039 -12.844 1.00 64.25 182 VAL A CA 1
ATOM 1528 C C . VAL A 1 182 ? -0.733 0.097 -12.107 1.00 64.25 182 VAL A C 1
ATOM 1530 O O . VAL A 1 182 ? -1.191 -0.647 -11.242 1.00 64.25 182 VAL A O 1
ATOM 1533 N N . ASP A 1 183 ? 0.577 0.169 -12.349 1.00 66.50 183 ASP A N 1
ATOM 1534 C CA . ASP A 1 183 ? 1.555 -0.693 -11.668 1.00 66.50 183 ASP A CA 1
ATOM 1535 C C . ASP A 1 183 ? 1.621 -0.410 -10.160 1.00 66.50 183 ASP A C 1
ATOM 1537 O O . ASP A 1 183 ? 1.624 -1.332 -9.336 1.00 66.50 183 ASP A O 1
ATOM 1541 N N . SER A 1 184 ? 1.581 0.869 -9.771 1.00 68.56 184 SER A N 1
ATOM 1542 C CA . SER A 1 184 ? 1.503 1.262 -8.358 1.00 68.56 184 SER A CA 1
ATOM 1543 C C . SER A 1 184 ? 0.212 0.762 -7.698 1.00 68.56 184 SER A C 1
ATOM 1545 O O . SER A 1 184 ? 0.248 0.247 -6.576 1.00 68.56 184 SER A O 1
ATOM 1547 N N . LEU A 1 185 ? -0.925 0.826 -8.403 1.00 68.81 185 LEU A N 1
ATOM 1548 C CA . LEU A 1 185 ? -2.176 0.237 -7.920 1.00 68.81 185 LEU A CA 1
ATOM 1549 C C . LEU A 1 185 ? -2.084 -1.276 -7.760 1.00 68.81 185 LEU A C 1
ATOM 1551 O O . LEU A 1 185 ? -2.564 -1.803 -6.759 1.00 68.81 185 LEU A O 1
ATOM 1555 N N . MET A 1 186 ? -1.477 -1.978 -8.717 1.00 68.56 186 MET A N 1
ATOM 1556 C CA . MET A 1 186 ? -1.308 -3.429 -8.647 1.00 68.56 186 MET A CA 1
ATOM 1557 C C . MET A 1 186 ? -0.458 -3.838 -7.441 1.00 68.56 186 MET A C 1
ATOM 1559 O O . MET A 1 186 ? -0.813 -4.793 -6.751 1.00 68.56 186 MET A O 1
ATOM 1563 N N . ARG A 1 187 ? 0.605 -3.089 -7.116 1.00 73.81 187 ARG A N 1
ATOM 1564 C CA . ARG A 1 187 ? 1.418 -3.334 -5.908 1.00 73.81 187 ARG A CA 1
ATOM 1565 C C . ARG A 1 187 ? 0.623 -3.130 -4.622 1.00 73.81 187 ARG A C 1
ATOM 1567 O O . ARG A 1 187 ? 0.703 -3.964 -3.724 1.00 73.81 187 ARG A O 1
ATOM 1574 N N . ILE A 1 188 ? -0.167 -2.058 -4.547 1.00 78.19 188 ILE A N 1
ATOM 1575 C CA . ILE A 1 188 ? -1.049 -1.785 -3.403 1.00 78.19 188 ILE A CA 1
ATOM 1576 C C . ILE A 1 188 ? -2.109 -2.882 -3.262 1.00 78.19 188 ILE A C 1
ATOM 1578 O O . ILE A 1 188 ? -2.352 -3.341 -2.148 1.00 78.19 188 ILE A O 1
ATOM 1582 N N . MET A 1 189 ? -2.733 -3.308 -4.365 1.00 72.00 189 MET A N 1
ATOM 1583 C CA . MET A 1 189 ? -3.719 -4.394 -4.368 1.00 72.00 189 MET A CA 1
ATOM 1584 C C . MET A 1 189 ? -3.104 -5.692 -3.851 1.00 72.00 189 MET A C 1
ATOM 1586 O O . MET A 1 189 ? -3.619 -6.259 -2.894 1.00 72.00 189 MET A O 1
ATOM 1590 N N . LEU A 1 190 ? -1.956 -6.093 -4.399 1.00 72.19 190 LEU A N 1
ATOM 1591 C CA . LEU A 1 190 ? -1.268 -7.312 -3.989 1.00 72.19 190 LEU A CA 1
ATOM 1592 C C . LEU A 1 190 ? -0.868 -7.280 -2.505 1.00 72.19 190 LEU A C 1
ATOM 1594 O O . LEU A 1 190 ? -1.075 -8.253 -1.785 1.00 72.19 190 LEU A O 1
ATOM 1598 N N . MET A 1 191 ? -0.321 -6.158 -2.030 1.00 82.38 191 MET A N 1
ATOM 1599 C CA . MET A 1 191 ? 0.023 -5.976 -0.617 1.00 82.38 191 MET A CA 1
ATOM 1600 C C . MET A 1 191 ? -1.214 -6.086 0.289 1.00 82.38 191 MET A C 1
ATOM 1602 O O . MET A 1 191 ? -1.158 -6.741 1.328 1.00 82.38 191 MET A O 1
ATOM 1606 N N . MET A 1 192 ? -2.346 -5.511 -0.125 1.00 79.12 192 MET A N 1
ATOM 1607 C CA . MET A 1 192 ? -3.613 -5.598 0.608 1.00 79.12 192 MET A CA 1
ATOM 1608 C C . MET A 1 192 ? -4.183 -7.018 0.627 1.00 79.12 192 MET A C 1
ATOM 1610 O O . MET A 1 192 ? -4.731 -7.437 1.645 1.00 79.12 192 MET A O 1
ATOM 1614 N N . ASP A 1 193 ? -4.039 -7.772 -0.461 1.00 76.50 193 ASP A N 1
ATOM 1615 C CA . ASP A 1 193 ? -4.488 -9.163 -0.531 1.00 76.50 193 ASP A CA 1
ATOM 1616 C C . ASP A 1 193 ? -3.710 -10.049 0.454 1.00 76.50 193 ASP A C 1
ATOM 1618 O O . ASP A 1 193 ? -4.316 -10.812 1.214 1.00 76.50 193 ASP A O 1
ATOM 1622 N N . TYR A 1 194 ? -2.385 -9.874 0.533 1.00 76.50 194 TYR A N 1
ATOM 1623 C CA . TYR A 1 194 ? -1.560 -10.540 1.547 1.00 76.50 194 TYR A CA 1
ATOM 1624 C C . TYR A 1 194 ? -1.907 -10.095 2.970 1.00 76.50 194 TYR A C 1
ATOM 1626 O O . TYR A 1 194 ? -2.024 -10.934 3.861 1.00 76.50 194 TYR A O 1
ATOM 1634 N N . ALA A 1 195 ? -2.158 -8.801 3.182 1.00 83.69 195 ALA A N 1
ATOM 1635 C CA . ALA A 1 195 ? -2.590 -8.284 4.476 1.00 83.69 195 ALA A CA 1
ATOM 1636 C C . ALA A 1 195 ? -3.870 -8.972 4.973 1.00 83.69 195 ALA A C 1
ATOM 1638 O O . ALA A 1 195 ? -3.953 -9.392 6.127 1.00 83.69 195 ALA A O 1
ATOM 1639 N N . MET A 1 196 ? -4.874 -9.114 4.101 1.00 80.88 196 MET A N 1
ATOM 1640 C CA . MET A 1 196 ? -6.136 -9.778 4.438 1.00 80.88 196 MET A CA 1
ATOM 1641 C C . MET A 1 196 ? -5.931 -11.256 4.779 1.00 80.88 196 MET A C 1
ATOM 1643 O O . MET A 1 196 ? -6.543 -11.747 5.734 1.00 80.88 196 MET A O 1
ATOM 1647 N N . PHE A 1 197 ? -5.067 -11.952 4.035 1.00 81.19 197 PHE A N 1
ATOM 1648 C CA . PHE A 1 197 ? -4.689 -13.332 4.332 1.00 81.19 197 PHE A CA 1
ATOM 1649 C C . PHE A 1 197 ? -4.037 -13.449 5.717 1.00 81.19 197 PHE A C 1
ATOM 1651 O O . PHE A 1 197 ? -4.510 -14.229 6.546 1.00 81.19 197 PHE A O 1
ATOM 1658 N N . ASP A 1 198 ? -3.026 -12.627 6.002 1.00 82.31 198 ASP A N 1
ATOM 1659 C CA . ASP A 1 198 ? -2.276 -12.661 7.261 1.00 82.31 198 ASP A CA 1
ATOM 1660 C C . ASP A 1 198 ? -3.152 -12.325 8.472 1.00 82.31 198 ASP A C 1
ATOM 1662 O O . ASP A 1 198 ? -3.103 -13.018 9.491 1.00 82.31 198 ASP A O 1
ATOM 1666 N N . ILE A 1 199 ? -4.008 -11.305 8.357 1.00 88.88 199 ILE A N 1
ATOM 1667 C CA . ILE A 1 199 ? -4.955 -10.931 9.416 1.00 88.88 199 ILE A CA 1
ATOM 1668 C C . ILE A 1 199 ? -5.943 -12.075 9.669 1.00 88.88 199 ILE A C 1
ATOM 1670 O O . ILE A 1 199 ? -6.169 -12.458 10.816 1.00 88.88 199 ILE A O 1
ATOM 1674 N N . THR A 1 200 ? -6.510 -12.656 8.611 1.00 89.69 200 THR A N 1
ATOM 1675 C CA . THR A 1 200 ? -7.446 -13.785 8.729 1.00 89.69 200 THR A CA 1
ATOM 1676 C C . THR A 1 200 ? -6.786 -14.973 9.414 1.00 89.69 200 THR A C 1
ATOM 1678 O O . THR A 1 200 ? -7.343 -15.531 10.363 1.00 89.69 200 THR A O 1
ATOM 1681 N N . LYS A 1 201 ? -5.570 -15.318 8.983 1.00 86.44 201 LYS A N 1
ATOM 1682 C CA . LYS A 1 201 ? -4.802 -16.420 9.553 1.00 86.44 201 LYS A CA 1
ATOM 1683 C C . LYS A 1 201 ? -4.477 -16.178 11.028 1.00 86.44 201 LYS A C 1
ATOM 1685 O O . LYS A 1 201 ? -4.697 -17.064 11.852 1.00 86.44 201 LYS A O 1
ATOM 1690 N N . PHE A 1 202 ? -4.064 -14.960 11.381 1.00 94.44 202 PHE A N 1
ATOM 1691 C CA . PHE A 1 202 ? -3.766 -14.564 12.758 1.00 94.44 202 PHE A CA 1
ATOM 1692 C C . PHE A 1 202 ? -4.947 -14.777 13.715 1.00 94.44 202 PHE A C 1
ATOM 1694 O O . PHE A 1 202 ? -4.753 -15.287 14.823 1.00 94.44 202 PHE A O 1
ATOM 1701 N N . TYR A 1 203 ? -6.156 -14.376 13.303 1.00 95.50 203 TYR A N 1
ATOM 1702 C CA . TYR A 1 203 ? -7.374 -14.556 14.098 1.00 95.50 203 TYR A CA 1
ATOM 1703 C C . TYR A 1 203 ? -7.778 -16.029 14.185 1.00 95.50 203 TYR A C 1
ATOM 1705 O O . TYR A 1 203 ? -8.159 -16.494 15.259 1.00 95.50 203 TYR A O 1
ATOM 1713 N N . GLN A 1 204 ? -7.681 -16.770 13.077 1.00 93.62 204 GLN A N 1
ATOM 1714 C CA . GLN A 1 204 ? -8.021 -18.192 13.043 1.00 93.62 204 GLN A CA 1
ATOM 1715 C C . GLN A 1 204 ? -7.157 -19.003 14.018 1.00 93.62 204 GLN A C 1
ATOM 1717 O O . GLN A 1 204 ? -7.694 -19.818 14.764 1.00 93.62 204 GLN A O 1
ATOM 1722 N N . ASP A 1 205 ? -5.852 -18.732 14.066 1.00 93.62 205 ASP A N 1
ATOM 1723 C CA . ASP A 1 205 ? -4.903 -19.444 14.933 1.00 93.62 205 ASP A CA 1
ATOM 1724 C C . ASP A 1 205 ? -5.123 -19.181 16.437 1.00 93.62 205 ASP A C 1
ATOM 1726 O O . ASP A 1 205 ? -4.578 -19.893 17.272 1.00 93.62 205 ASP A O 1
ATOM 1730 N N . ARG A 1 206 ? -5.916 -18.162 16.794 1.00 90.19 206 ARG A N 1
ATOM 1731 C CA . ARG A 1 206 ? -6.283 -17.808 18.183 1.00 90.19 206 ARG A CA 1
ATOM 1732 C C . ARG A 1 206 ? -7.737 -18.105 18.531 1.00 90.19 206 ARG A C 1
ATOM 1734 O O . ARG A 1 206 ? -8.145 -17.902 19.667 1.00 90.19 206 ARG A O 1
ATOM 1741 N N . SER A 1 207 ? -8.516 -18.537 17.544 1.00 76.06 207 SER A N 1
ATOM 1742 C CA . SER A 1 207 ? -9.908 -18.955 17.727 1.00 76.06 207 SER A CA 1
ATOM 1743 C C . SER A 1 207 ? -10.030 -20.466 17.996 1.00 76.06 207 SER A C 1
ATOM 1745 O O . SER A 1 207 ? -11.149 -20.969 18.084 1.00 76.06 207 SER A O 1
ATOM 1747 N N . GLN A 1 208 ? -8.897 -21.177 18.081 1.00 51.75 208 GLN A N 1
ATOM 1748 C CA . GLN A 1 208 ? -8.766 -22.575 18.512 1.00 51.75 208 GLN A CA 1
ATOM 1749 C C . GLN A 1 208 ? -8.374 -22.634 19.988 1.00 51.75 208 GLN A C 1
ATOM 1751 O O . GLN A 1 208 ? -8.891 -23.539 20.678 1.00 51.75 208 GLN A O 1
#

Secondary structure (DSSP, 8-state):
-HHHHHHHHHHHHHHHH-HHHHHGGGSTTHHHHHHHHHHHHHHHHHHHHHHHHHHHHHHHHHHHHHHHHHHHHHHHTHHHHHHHHHHHHTT-TT-GGGTTS-HHHHHHHHHHHHHHHHHHHHSTTHHHHHHHHHHHHHHHHHHTT--HHHHHHHHHHHHHHHHT-HHHHHHHHSGGGHHHHHHHHHHHHHHHHHHHHHHHHHHHTT--

Foldseek 3Di:
DVVVLVVLVVVLVVVVPPPVLVVLCVDPVSNVVSVVVNVVSVVVSVVVSVVVVVVVVVVVVVLLVVLVVLLVVCLVCLQVLQLVLLVDLLPDPQNVLSVPPDSVVSSVLLSVVSVCVCLCQRPPCNLVVLLVSLLVLLVVCVVSVGDLSNSLVSLVSSVVSSCPDDVSVVQCVPPVNPVSNVVSVVSVVVSSVVSSVSSVVSVVVVVD

Radius of gyration: 27.16 Å; chains: 1; bounding box: 62×38×76 Å

Sequence (208 aa):
MAETIYALILMRRHIWLYAEFQLIFSSEIDRQQALDTLNRTILLFDYATYDVTNEYQRLIKLDLMESIKLLDVVEANVAEIAGNWAACVRKDKRTVHYHDIPKEKLMSQAIKFYNHLRSLLVEPDRFEKAHEFFRQYAETCYNNNIPLHESVYALNVMRRHMWLQAEFQDIFINALAHHQAVDSLMRIMLMMDYAMFDITKFYQDRSQ

pLDDT: mean 79.8, std 13.83, range [47.47, 98.0]